Protein AF-A0AAV4A5W8-F1 (afdb_monomer_lite)

Radius of gyration: 34.16 Å; chains: 1; bounding box: 59×82×119 Å

Foldseek 3Di:
DPDPVVVVVVVVVVVVVVVCCVVPVPPPDDDDDDPPDDDPDFPEEQEALAQVSVVVQVVQVVDVVGGYHYDAQAEEPPSPCCQVPLVNLQVCAPDPQWPFDWDPADPPAQPVHVVNIDTDTWGRYRNIVVSNDNPDDADDDQVVQCVVCVVVVNPCSHSVNVLVVQQQQEQEDDPPPCPDPRHHRPHPDYDDDDDDDPVLVVVQVVQVVVVFADCDCSPPHVTHGDDDDPVVVVVVVVVVVVVVVVVVVVVVVVVVVVVVVVVVVVVVVVVVVVVVVVVVVVD

Sequence (283 aa):
MLNSSVVKLSVFAVLTALAVNLFYPNLFRREPPVAITINATYDFIVVGGGAAGSTLAARLSENQDVTVLLLEAGPSDWGNPIFEIPALSMLALDSDVDWAYTTERQEGLFKGMKDERSVWPRGKVLGGSGNINAMVAVRGNQHDYDRWAEYTGDQTWNYRHVLSYFKKMEDMRVEGIRDSAYHGKDGPLTINWINSGPLAQKLVEAGQDLGFSNKDYNGKSMEGTGKENEEKDEEEEKRKQEEEKVDERNEKEEEIEEEEKQRVQEKEEVEKEKGEQEEEEEE

Organism: NCBI:txid259542

pLDDT: mean 86.9, std 12.85, range [46.34, 98.38]

Structure (mmCIF, N/CA/C/O backbone):
data_AF-A0AAV4A5W8-F1
#
_entry.id   AF-A0AAV4A5W8-F1
#
loop_
_atom_site.group_PDB
_atom_site.id
_atom_site.type_symbol
_atom_site.label_atom_id
_atom_site.label_alt_id
_atom_site.label_comp_id
_atom_site.label_asym_id
_atom_site.label_entity_id
_atom_site.label_seq_id
_atom_site.pdbx_PDB_ins_code
_atom_site.Cartn_x
_atom_site.Cartn_y
_atom_site.Cartn_z
_atom_site.occupancy
_atom_site.B_iso_or_equiv
_atom_site.auth_seq_id
_atom_site.auth_comp_id
_atom_site.auth_asym_id
_atom_site.auth_atom_id
_atom_site.pdbx_PDB_model_num
ATOM 1 N N . MET A 1 1 ? 35.486 15.428 -2.207 1.00 48.88 1 MET A N 1
ATOM 2 C CA . MET A 1 1 ? 35.686 15.275 -0.747 1.00 48.88 1 MET A CA 1
ATOM 3 C C . MET A 1 1 ? 34.770 16.268 -0.051 1.00 48.88 1 MET A C 1
ATOM 5 O O . MET A 1 1 ? 34.932 17.459 -0.286 1.00 48.88 1 MET A O 1
ATOM 9 N N . LEU A 1 2 ? 33.767 15.815 0.711 1.00 50.50 2 LEU A N 1
ATOM 10 C CA . LEU A 1 2 ? 32.901 16.736 1.457 1.00 50.50 2 LEU A CA 1
ATOM 11 C C . LEU A 1 2 ? 33.730 17.504 2.496 1.00 50.50 2 LEU A C 1
ATOM 13 O O . LEU A 1 2 ? 34.547 16.921 3.207 1.00 50.50 2 LEU A O 1
ATOM 17 N N . ASN A 1 3 ? 33.525 18.818 2.560 1.00 71.75 3 ASN A N 1
ATOM 18 C CA . ASN A 1 3 ? 34.203 19.709 3.496 1.00 71.75 3 ASN A CA 1
ATOM 19 C C . ASN A 1 3 ? 33.932 19.250 4.946 1.00 71.75 3 ASN A C 1
ATOM 21 O O . ASN A 1 3 ? 32.779 19.046 5.326 1.00 71.75 3 ASN A O 1
ATOM 25 N N . SER A 1 4 ? 34.984 19.094 5.760 1.00 74.25 4 SER A N 1
ATOM 26 C CA . SER A 1 4 ? 34.900 18.645 7.163 1.00 74.25 4 SER A CA 1
ATOM 27 C C . SER A 1 4 ? 33.902 19.466 7.990 1.00 74.25 4 SER A C 1
ATOM 29 O O . SER A 1 4 ? 33.230 18.928 8.870 1.00 74.25 4 SER A O 1
ATOM 31 N N . SER A 1 5 ? 33.749 20.752 7.670 1.00 70.69 5 SER A N 1
ATOM 32 C CA . SER A 1 5 ? 32.779 21.638 8.318 1.00 70.69 5 SER A CA 1
ATOM 33 C C . SER A 1 5 ? 31.332 21.286 7.970 1.00 70.69 5 SER A C 1
ATOM 35 O O . SER A 1 5 ? 30.471 21.357 8.841 1.00 70.69 5 SER A O 1
ATOM 37 N N . VAL A 1 6 ? 31.067 20.844 6.736 1.00 73.19 6 VAL A N 1
ATOM 38 C CA . VAL A 1 6 ? 29.732 20.402 6.298 1.00 73.19 6 VAL A CA 1
ATOM 39 C C . VAL A 1 6 ? 29.360 19.102 7.006 1.00 73.19 6 VAL A C 1
ATOM 41 O O . VAL A 1 6 ? 28.276 19.009 7.566 1.00 73.19 6 VAL A O 1
ATOM 44 N N . VAL A 1 7 ? 30.291 18.147 7.097 1.00 75.31 7 VAL A N 1
ATOM 45 C CA . VAL A 1 7 ? 30.068 16.882 7.821 1.00 75.31 7 VAL A CA 1
ATOM 46 C C . VAL A 1 7 ? 29.771 17.132 9.304 1.00 75.31 7 VAL A C 1
ATOM 48 O O . VAL A 1 7 ? 28.824 16.568 9.843 1.00 75.31 7 VAL A O 1
ATOM 51 N N . LYS A 1 8 ? 30.530 18.015 9.967 1.00 77.75 8 LYS A N 1
ATOM 52 C CA . LYS A 1 8 ? 30.297 18.367 11.380 1.00 77.75 8 LYS A CA 1
ATOM 53 C C . LYS A 1 8 ? 28.955 19.064 11.596 1.00 77.75 8 LYS A C 1
ATOM 55 O O . LYS A 1 8 ? 28.282 18.766 12.579 1.00 77.75 8 LYS A O 1
ATOM 60 N N . LEU A 1 9 ? 28.559 19.956 10.686 1.00 79.19 9 LEU A N 1
ATOM 61 C CA . LEU A 1 9 ? 27.277 20.654 10.764 1.00 79.19 9 LEU A CA 1
ATOM 62 C C . LEU A 1 9 ? 26.102 19.687 10.559 1.00 79.19 9 LEU A C 1
ATOM 64 O O . LEU A 1 9 ? 25.134 19.746 11.312 1.00 79.19 9 LEU A O 1
ATOM 68 N N . SER A 1 10 ? 26.217 18.747 9.615 1.00 74.62 10 SER A N 1
ATOM 69 C CA . SER A 1 10 ? 25.224 17.689 9.403 1.00 74.62 10 SER A CA 1
ATOM 70 C C . SER A 1 10 ? 25.106 16.763 10.613 1.00 74.62 10 SER A C 1
ATOM 72 O O . SER A 1 10 ? 23.997 16.489 11.060 1.00 74.62 10 SER A O 1
ATOM 74 N N . VAL A 1 11 ? 26.228 16.329 11.198 1.00 83.50 11 VAL A N 1
ATOM 75 C CA . VAL A 1 11 ? 26.221 15.496 12.414 1.00 83.50 11 VAL A CA 1
ATOM 76 C C . VAL A 1 11 ? 25.596 16.250 13.589 1.00 83.50 11 VAL A C 1
ATOM 78 O O . VAL A 1 11 ? 24.757 15.693 14.289 1.00 83.50 11 VAL A O 1
ATOM 81 N N . PHE A 1 12 ? 25.941 17.524 13.788 1.00 87.06 12 PHE A N 1
ATOM 82 C CA . PHE A 1 12 ? 25.358 18.343 14.852 1.00 87.06 12 PHE A CA 1
ATOM 83 C C . PHE A 1 12 ? 23.849 18.552 14.669 1.00 87.06 12 PHE A C 1
ATOM 85 O O . PHE A 1 12 ? 23.095 18.425 15.633 1.00 87.06 12 PHE A O 1
ATOM 92 N N . ALA A 1 13 ? 23.397 18.819 13.440 1.00 80.56 13 ALA A N 1
ATOM 93 C CA . ALA A 1 13 ? 21.981 18.959 13.119 1.00 80.56 13 ALA A CA 1
ATOM 94 C C . ALA A 1 13 ? 21.207 17.655 13.365 1.00 80.56 13 ALA A C 1
ATOM 96 O O . ALA A 1 13 ? 20.144 17.692 13.978 1.00 80.56 13 ALA A O 1
ATOM 97 N N . VAL A 1 14 ? 21.763 16.502 12.973 1.00 83.19 14 VAL A N 1
ATOM 98 C CA . VAL A 1 14 ? 21.164 15.182 13.234 1.00 83.19 14 VAL A CA 1
ATOM 99 C C . VAL A 1 14 ? 21.106 14.891 14.732 1.00 83.19 14 VAL A C 1
ATOM 101 O O . VAL A 1 14 ? 20.056 14.503 15.232 1.00 83.19 14 VAL A O 1
ATOM 104 N N . LEU A 1 15 ? 22.191 15.128 15.476 1.00 86.56 15 LEU A N 1
ATOM 105 C CA . LEU A 1 15 ? 22.219 14.914 16.927 1.00 86.56 15 LEU A CA 1
ATOM 106 C C . LEU A 1 15 ? 21.259 15.850 17.666 1.00 86.56 15 LEU A C 1
ATOM 108 O O . LEU A 1 15 ? 20.624 15.435 18.630 1.00 86.56 15 LEU A O 1
ATOM 112 N N . THR A 1 16 ? 21.117 17.090 17.199 1.00 82.38 16 THR A N 1
ATOM 113 C CA . THR A 1 16 ? 20.170 18.054 17.768 1.00 82.38 16 THR A CA 1
ATOM 114 C C . THR A 1 16 ? 18.735 17.663 17.435 1.00 82.38 16 THR A C 1
ATOM 116 O O . THR A 1 16 ? 17.894 17.693 18.323 1.00 82.38 16 THR A O 1
ATOM 119 N N . ALA A 1 17 ? 18.441 17.228 16.208 1.00 74.12 17 ALA A N 1
ATOM 120 C CA . ALA A 1 17 ? 17.119 16.720 15.841 1.00 74.12 17 ALA A CA 1
ATOM 121 C C . ALA A 1 17 ? 16.751 15.464 16.648 1.00 74.12 17 ALA A C 1
ATOM 123 O O . ALA A 1 17 ? 15.637 15.371 17.156 1.00 74.12 17 ALA A O 1
ATOM 124 N N . LEU A 1 18 ? 17.702 14.542 16.840 1.00 78.62 18 LEU A N 1
ATOM 125 C CA . LEU A 1 18 ? 17.537 13.373 17.707 1.00 78.62 18 LEU A CA 1
ATOM 126 C C . LEU A 1 18 ? 17.296 13.782 19.162 1.00 78.62 18 LEU A C 1
ATOM 128 O O . LEU A 1 18 ? 16.386 13.253 19.786 1.00 78.62 18 LEU A O 1
ATOM 132 N N . ALA A 1 19 ? 18.057 14.740 19.698 1.00 82.25 19 ALA A N 1
ATOM 133 C CA . ALA A 1 19 ? 17.870 15.237 21.058 1.00 82.25 19 ALA A CA 1
ATOM 134 C C . ALA A 1 19 ? 16.521 15.954 21.227 1.00 82.25 19 ALA A C 1
ATOM 136 O O . ALA A 1 19 ? 15.821 15.715 22.203 1.00 82.25 19 ALA A O 1
ATOM 137 N N . VAL A 1 20 ? 16.110 16.791 20.273 1.00 76.75 20 VAL A N 1
ATOM 138 C CA . VAL A 1 20 ? 14.796 17.450 20.300 1.00 76.75 20 VAL A CA 1
ATOM 139 C C . VAL A 1 20 ? 13.675 16.415 20.237 1.00 76.75 20 VAL A C 1
ATOM 141 O O . VAL A 1 20 ? 12.725 16.529 20.999 1.00 76.75 20 VAL A O 1
ATOM 144 N N . ASN A 1 21 ? 13.799 15.378 19.409 1.00 71.12 21 ASN A N 1
ATOM 145 C CA . ASN A 1 21 ? 12.811 14.301 19.345 1.00 71.12 21 ASN A CA 1
ATOM 146 C C . ASN A 1 21 ? 12.787 13.468 20.645 1.00 71.12 21 ASN A C 1
ATOM 148 O O . ASN A 1 21 ? 11.724 13.173 21.178 1.00 71.12 21 ASN A O 1
ATOM 152 N N . LEU A 1 22 ? 13.956 13.174 21.226 1.00 75.62 22 LEU A N 1
ATOM 153 C CA . LEU A 1 22 ? 14.079 12.392 22.460 1.00 75.62 22 LEU A CA 1
ATOM 154 C C . LEU A 1 22 ? 13.570 13.143 23.702 1.00 75.62 22 LEU A C 1
ATOM 156 O O . LEU A 1 22 ? 12.926 12.547 24.561 1.00 75.62 22 LEU A O 1
ATOM 160 N N . PHE A 1 23 ? 13.872 14.440 23.819 1.00 77.56 23 PHE A N 1
ATOM 161 C CA . PHE A 1 23 ? 13.566 15.244 25.009 1.00 77.56 23 PHE A CA 1
ATOM 162 C C . PHE A 1 23 ? 12.287 16.080 24.875 1.00 77.56 23 PHE A C 1
ATOM 164 O O . PHE A 1 23 ? 11.708 16.470 25.888 1.00 77.56 23 PHE A O 1
ATOM 171 N N . TYR A 1 24 ? 11.828 16.345 23.650 1.00 70.50 24 TYR A N 1
ATOM 172 C CA . TYR A 1 24 ? 10.626 17.130 23.359 1.00 70.50 24 TYR A CA 1
ATOM 173 C C . TYR A 1 24 ? 9.786 16.512 22.222 1.00 70.50 24 TYR A C 1
ATOM 175 O O . TYR A 1 24 ? 9.469 17.204 21.248 1.00 70.50 24 TYR A O 1
ATOM 183 N N . PRO A 1 25 ? 9.353 15.241 22.345 1.00 60.03 25 PRO A N 1
ATOM 184 C CA . PRO A 1 25 ? 8.644 14.520 21.277 1.00 60.03 25 PRO A CA 1
ATOM 185 C C . PRO A 1 25 ? 7.350 15.217 20.815 1.00 60.03 25 PRO A C 1
ATOM 187 O O . PRO A 1 25 ? 6.918 15.063 19.676 1.00 60.03 25 PRO A O 1
ATOM 190 N N . ASN A 1 26 ? 6.764 16.057 21.676 1.00 61.56 26 ASN A N 1
ATOM 191 C CA . ASN A 1 26 ? 5.490 16.739 21.441 1.00 61.56 26 ASN A CA 1
ATOM 192 C C . ASN A 1 26 ? 5.625 18.211 21.004 1.00 61.56 26 ASN A C 1
ATOM 194 O O . ASN A 1 26 ? 4.612 18.894 20.862 1.00 61.56 26 ASN A O 1
ATOM 198 N N . LEU A 1 27 ? 6.843 18.741 20.803 1.00 63.50 27 LEU A N 1
ATOM 199 C CA . LEU A 1 27 ? 7.042 20.178 20.528 1.00 63.50 27 LEU A CA 1
ATOM 200 C C . LEU A 1 27 ? 6.429 20.629 19.191 1.00 63.50 27 LEU A C 1
ATOM 202 O O . LEU A 1 27 ? 6.034 21.784 19.055 1.00 63.50 27 LEU A O 1
ATOM 206 N N . PHE A 1 28 ? 6.314 19.712 18.226 1.00 55.94 28 PHE A N 1
ATOM 207 C CA . PHE A 1 28 ? 5.779 19.981 16.883 1.00 55.94 28 PHE A CA 1
ATOM 208 C C . PHE A 1 28 ? 4.667 19.018 16.452 1.00 55.94 28 PHE A C 1
ATOM 210 O O . PHE A 1 28 ? 4.165 19.118 15.334 1.00 55.94 28 PHE A O 1
ATOM 217 N N . ARG A 1 29 ? 4.268 18.084 17.318 1.00 55.50 29 ARG A N 1
ATOM 218 C CA . ARG A 1 29 ? 3.287 17.046 17.001 1.00 55.50 29 ARG A CA 1
ATOM 219 C C . ARG A 1 29 ? 2.245 16.962 18.099 1.00 55.50 29 ARG A C 1
ATOM 221 O O . ARG A 1 29 ? 2.535 16.523 19.205 1.00 55.50 29 ARG A O 1
ATOM 228 N N . ARG A 1 30 ? 1.020 17.377 17.778 1.00 59.00 30 ARG A N 1
ATOM 229 C CA . ARG A 1 30 ? -0.146 16.974 18.563 1.00 59.00 30 ARG A CA 1
ATOM 230 C C . ARG A 1 30 ? -0.505 15.566 18.130 1.00 59.00 30 ARG A C 1
ATOM 232 O O . ARG A 1 30 ? -0.880 15.375 16.979 1.00 59.00 30 ARG A O 1
ATOM 239 N N . GLU A 1 31 ? -0.347 14.613 19.039 1.00 63.00 31 GLU A N 1
ATOM 240 C CA . GLU A 1 31 ? -0.893 13.274 18.856 1.00 63.00 31 GLU A CA 1
ATOM 241 C C . GLU A 1 31 ? -2.394 13.395 18.550 1.00 63.00 31 GLU A C 1
ATOM 243 O O . GLU A 1 31 ? -3.092 14.157 19.237 1.00 63.00 31 GLU A O 1
ATOM 248 N N . PRO A 1 32 ? -2.897 12.737 17.492 1.00 64.62 32 PRO A N 1
ATOM 249 C CA . PRO A 1 32 ? -4.325 12.722 17.237 1.00 64.62 32 PRO A CA 1
ATOM 250 C C . PRO A 1 32 ? -5.029 12.128 18.466 1.00 64.62 32 PRO A C 1
ATOM 252 O O . PRO A 1 32 ? -4.566 11.125 19.012 1.00 64.62 32 PRO A O 1
ATOM 255 N N . PRO A 1 33 ? -6.115 12.751 18.951 1.00 62.56 33 PRO A N 1
ATOM 256 C CA . PRO A 1 33 ? -6.762 12.304 20.172 1.00 62.56 33 PRO A CA 1
ATOM 257 C C . PRO A 1 33 ? -7.317 10.893 19.970 1.00 62.56 33 PRO A C 1
ATOM 259 O O . PRO A 1 33 ? -8.269 10.692 19.218 1.00 62.56 33 PRO A O 1
ATOM 262 N N . VAL A 1 34 ? -6.739 9.913 20.664 1.00 70.00 34 VAL A N 1
ATOM 263 C CA . VAL A 1 34 ? -7.359 8.595 20.813 1.00 70.00 34 VAL A CA 1
ATOM 264 C C . VAL A 1 34 ? -8.617 8.775 21.658 1.00 70.00 34 VAL A C 1
ATOM 266 O O . VAL A 1 34 ? -8.603 9.488 22.665 1.00 70.00 34 VAL A O 1
ATOM 269 N N . ALA A 1 35 ? -9.720 8.149 21.250 1.00 68.88 35 ALA A N 1
ATOM 270 C CA . ALA A 1 35 ? -10.956 8.193 22.016 1.00 68.88 35 ALA A CA 1
ATOM 271 C C . ALA A 1 35 ? -10.737 7.548 23.397 1.00 68.88 35 ALA A C 1
ATOM 273 O O . ALA A 1 35 ? -10.697 6.330 23.533 1.00 68.88 35 ALA A O 1
ATOM 274 N N . ILE A 1 36 ? -10.596 8.378 24.432 1.00 70.31 36 ILE A N 1
ATOM 275 C CA . ILE A 1 36 ? -10.484 7.936 25.833 1.00 70.31 36 ILE A CA 1
ATOM 276 C C . ILE A 1 36 ? -11.846 7.600 26.456 1.00 70.31 36 ILE A C 1
ATOM 278 O O . ILE A 1 36 ? -11.909 6.964 27.506 1.00 70.31 36 ILE A O 1
ATOM 282 N N . THR A 1 37 ? -12.932 7.996 25.787 1.00 80.00 37 THR A N 1
ATOM 283 C CA . THR A 1 37 ? -14.310 7.657 26.142 1.00 80.00 37 THR A CA 1
ATOM 284 C C . THR A 1 37 ? -14.992 7.080 24.909 1.00 80.00 37 THR A C 1
ATOM 286 O O . THR A 1 37 ? -15.029 7.725 23.862 1.00 80.00 37 THR A O 1
ATOM 289 N N . ILE A 1 38 ? -15.523 5.867 25.037 1.00 88.62 38 ILE A N 1
ATOM 290 C CA . ILE A 1 38 ? -16.244 5.169 23.970 1.00 88.62 38 ILE A CA 1
ATOM 291 C C . ILE A 1 38 ? -17.743 5.423 24.167 1.00 88.62 38 ILE A C 1
ATOM 293 O O . ILE A 1 38 ? -18.254 5.308 25.283 1.00 88.62 38 ILE A O 1
ATOM 297 N N . ASN A 1 39 ? -18.449 5.780 23.096 1.00 88.56 39 ASN A N 1
ATOM 298 C CA . ASN A 1 39 ? -19.902 5.931 23.121 1.00 88.56 39 ASN A CA 1
ATOM 299 C C . ASN A 1 39 ? -20.581 4.558 23.220 1.00 88.56 39 ASN A C 1
ATOM 301 O O . ASN A 1 39 ? -20.032 3.544 22.798 1.00 88.56 39 ASN A O 1
ATOM 305 N N . ALA A 1 40 ? -21.814 4.515 23.728 1.00 91.44 40 ALA A N 1
ATOM 306 C CA . ALA A 1 40 ? -22.577 3.265 23.785 1.00 91.44 40 ALA A CA 1
ATOM 307 C C . ALA A 1 40 ? -22.912 2.698 22.389 1.00 91.44 40 ALA A C 1
ATOM 309 O O . ALA A 1 40 ? -23.141 1.497 22.257 1.00 91.44 40 ALA A O 1
ATOM 310 N N . THR A 1 41 ? -22.953 3.552 21.361 1.00 95.31 41 THR A N 1
ATOM 311 C CA . THR A 1 41 ? -23.328 3.203 19.984 1.00 95.31 41 THR A CA 1
ATOM 312 C C . THR A 1 41 ? -22.528 4.010 18.962 1.00 95.31 41 THR A C 1
ATOM 314 O O . THR A 1 41 ? -22.179 5.162 19.226 1.00 95.31 41 THR A O 1
ATOM 317 N N . TYR A 1 42 ? -22.304 3.407 17.792 1.00 96.88 42 TYR A N 1
ATOM 318 C CA . TYR A 1 42 ? -21.717 4.014 16.593 1.00 96.88 42 TYR A CA 1
ATOM 319 C C . TYR A 1 42 ? -22.485 3.529 15.360 1.00 96.88 42 TYR A C 1
ATOM 321 O O . TYR A 1 42 ? -23.024 2.421 15.386 1.00 96.88 42 TYR A O 1
ATOM 329 N N . ASP A 1 43 ? -22.494 4.311 14.283 1.00 97.88 43 ASP A N 1
ATOM 330 C CA . ASP A 1 43 ? -23.076 3.889 13.001 1.00 97.88 43 ASP A CA 1
ATOM 331 C C . ASP A 1 43 ? -22.233 2.786 12.353 1.00 97.88 43 ASP A C 1
ATOM 333 O O . ASP A 1 43 ? -22.766 1.817 11.811 1.00 97.88 43 ASP A O 1
ATOM 337 N N . PHE A 1 44 ? -20.905 2.900 12.466 1.00 98.19 44 PHE A N 1
ATOM 338 C CA . PHE A 1 44 ? -19.963 1.892 11.992 1.00 98.19 44 PHE A CA 1
ATOM 339 C C . PHE A 1 44 ? -18.905 1.572 13.044 1.00 98.19 44 PHE A C 1
ATOM 341 O O . PHE A 1 44 ? -18.318 2.460 13.664 1.00 98.19 44 PHE A O 1
ATOM 348 N N . ILE A 1 45 ? -18.609 0.280 13.189 1.00 97.31 45 ILE A N 1
ATOM 349 C CA . ILE A 1 45 ? -17.459 -0.212 13.947 1.00 97.31 45 ILE A CA 1
ATOM 350 C C . ILE A 1 45 ? -16.543 -0.940 12.968 1.00 97.31 45 ILE A C 1
ATOM 352 O O . ILE A 1 45 ? -16.915 -1.969 12.405 1.00 97.31 45 ILE A O 1
ATOM 356 N N . VAL A 1 46 ? -15.345 -0.401 12.762 1.00 98.12 46 VAL A N 1
ATOM 357 C CA . VAL A 1 46 ? -14.306 -1.003 11.927 1.00 98.12 46 VAL A CA 1
ATOM 358 C C . VAL A 1 46 ? -13.335 -1.743 12.839 1.00 98.12 46 VAL A C 1
ATOM 360 O O . VAL A 1 46 ? -12.735 -1.150 13.734 1.00 98.12 46 VAL A O 1
ATOM 363 N N . VAL A 1 47 ? -13.189 -3.050 12.626 1.00 97.88 47 VAL A N 1
ATOM 364 C CA . VAL A 1 47 ? -12.294 -3.904 13.416 1.00 97.88 47 VAL A CA 1
ATOM 365 C C . VAL A 1 47 ? -11.030 -4.185 12.607 1.00 97.88 47 VAL A C 1
ATOM 367 O O . VAL A 1 47 ? -11.079 -4.870 11.588 1.00 97.88 47 VAL A O 1
ATOM 370 N N . GLY A 1 48 ? -9.907 -3.650 13.077 1.00 97.75 48 GLY A N 1
ATOM 371 C CA . GLY A 1 48 ? -8.604 -3.651 12.421 1.00 97.75 48 GLY A CA 1
ATOM 372 C C . GLY A 1 48 ? -8.319 -2.324 11.715 1.00 97.75 48 GLY A C 1
ATOM 373 O O . GLY A 1 48 ? -8.856 -2.051 10.645 1.00 97.75 48 GLY A O 1
ATOM 374 N N . GLY A 1 49 ? -7.405 -1.533 12.270 1.00 96.75 49 GLY A N 1
ATOM 375 C CA . GLY A 1 49 ? -6.865 -0.287 11.719 1.00 96.75 49 GLY A CA 1
ATOM 376 C C . GLY A 1 49 ? -5.726 -0.493 10.729 1.00 96.75 49 GLY A C 1
ATOM 377 O O . GLY A 1 49 ? -4.790 0.298 10.692 1.00 96.75 49 GLY A O 1
ATOM 378 N N . GLY A 1 50 ? -5.786 -1.554 9.922 1.00 96.81 50 GLY A N 1
ATOM 379 C CA . GLY A 1 50 ? -4.847 -1.782 8.822 1.00 96.81 50 GLY A CA 1
ATOM 380 C C . GLY A 1 50 ? -5.136 -0.908 7.597 1.00 96.81 50 GLY A C 1
ATOM 381 O O . GLY A 1 50 ? -6.085 -0.133 7.593 1.00 96.81 50 GLY A O 1
ATOM 382 N N . ALA A 1 51 ? -4.376 -1.082 6.510 1.00 95.94 51 ALA A N 1
ATOM 383 C CA . ALA A 1 51 ? -4.524 -0.292 5.278 1.00 95.94 51 ALA A CA 1
ATOM 384 C C . ALA A 1 51 ? -5.985 -0.141 4.791 1.00 95.94 51 ALA A C 1
ATOM 386 O O . ALA A 1 51 ? -6.448 0.974 4.550 1.00 95.94 51 ALA A O 1
ATOM 387 N N . ALA A 1 52 ? -6.740 -1.242 4.703 1.00 97.19 52 ALA A N 1
ATOM 388 C CA . ALA A 1 52 ? -8.142 -1.202 4.280 1.00 97.19 52 ALA A CA 1
ATOM 389 C C . ALA A 1 52 ? -9.071 -0.600 5.349 1.00 97.19 52 ALA A C 1
ATOM 391 O O . ALA A 1 52 ? -9.926 0.218 5.021 1.00 97.19 52 ALA A O 1
ATOM 392 N N . GLY A 1 53 ? -8.892 -0.975 6.620 1.00 98.00 53 GLY A N 1
ATOM 393 C CA . GLY A 1 53 ? -9.739 -0.508 7.719 1.00 98.00 53 GLY A CA 1
ATOM 394 C C . GLY A 1 53 ? -9.585 0.985 7.992 1.00 98.00 53 GLY A C 1
ATOM 395 O O . GLY A 1 53 ? -10.584 1.692 8.076 1.00 98.00 53 GLY A O 1
ATOM 396 N N . SER A 1 54 ? -8.352 1.494 8.014 1.00 96.19 54 SER A N 1
ATOM 397 C CA . SER A 1 54 ? -8.073 2.929 8.136 1.00 96.19 54 SER A CA 1
ATOM 398 C C . SER A 1 54 ? -8.606 3.716 6.940 1.00 96.19 54 SER A C 1
ATOM 400 O O . SER A 1 54 ? -9.211 4.768 7.128 1.00 96.19 54 SER A O 1
ATOM 402 N N . THR A 1 55 ? -8.471 3.188 5.716 1.00 96.81 55 THR A N 1
ATOM 403 C CA . THR A 1 55 ? -9.065 3.811 4.518 1.00 96.81 55 THR A CA 1
ATOM 404 C C . THR A 1 55 ? -10.588 3.873 4.623 1.00 96.81 55 THR A C 1
ATOM 406 O O . THR A 1 55 ? -11.182 4.918 4.366 1.00 96.81 55 THR A O 1
ATOM 409 N N . LEU A 1 56 ? -11.231 2.773 5.021 1.00 97.88 56 LEU A N 1
ATOM 410 C CA . LEU A 1 56 ? -12.681 2.705 5.176 1.00 97.88 56 LEU A CA 1
ATOM 411 C C . LEU A 1 56 ? -13.173 3.662 6.267 1.00 97.88 56 LEU A C 1
ATOM 413 O O . LEU A 1 56 ? -14.096 4.433 6.019 1.00 97.88 56 LEU A O 1
ATOM 417 N N . ALA A 1 57 ? -12.538 3.648 7.442 1.00 97.12 57 ALA A N 1
ATOM 418 C CA . ALA A 1 57 ? -12.877 4.534 8.549 1.00 97.12 57 ALA A CA 1
ATOM 419 C C . ALA A 1 57 ? -12.743 6.008 8.146 1.00 97.12 57 ALA A C 1
ATOM 421 O O . ALA A 1 57 ? -13.675 6.780 8.368 1.00 97.12 57 ALA A O 1
ATOM 422 N N . ALA A 1 58 ? -11.644 6.375 7.473 1.00 95.75 58 ALA A N 1
ATOM 423 C CA . ALA A 1 58 ? -11.435 7.726 6.963 1.00 95.75 58 ALA A CA 1
ATOM 424 C C . ALA A 1 58 ? -12.557 8.147 6.002 1.00 95.75 58 ALA A C 1
ATOM 426 O O . ALA A 1 58 ? -13.167 9.193 6.210 1.00 95.75 58 ALA A O 1
ATOM 427 N N . ARG A 1 59 ? -12.896 7.314 5.006 1.00 97.19 59 ARG A N 1
ATOM 428 C CA . ARG A 1 59 ? -13.956 7.623 4.027 1.00 97.19 59 ARG A CA 1
ATOM 429 C C . ARG A 1 59 ? -15.348 7.708 4.646 1.00 97.19 59 ARG A C 1
ATOM 431 O O . ARG A 1 59 ? -16.100 8.605 4.291 1.00 97.19 59 ARG A O 1
ATOM 438 N N . LEU A 1 60 ? -15.698 6.809 5.567 1.00 97.94 60 LEU A N 1
ATOM 439 C CA . LEU A 1 60 ? -16.985 6.868 6.271 1.00 97.94 60 LEU A CA 1
ATOM 440 C C . LEU A 1 60 ? -17.102 8.151 7.105 1.00 97.94 60 LEU A C 1
ATOM 442 O O . LEU A 1 60 ? -18.153 8.786 7.101 1.00 97.94 60 LEU A O 1
ATOM 446 N N . SER A 1 61 ? -16.008 8.558 7.758 1.00 96.19 61 SER A N 1
ATOM 447 C CA . SER A 1 61 ? -15.958 9.763 8.594 1.00 96.19 61 SER A CA 1
ATOM 448 C C . SER A 1 61 ? -15.939 11.090 7.820 1.00 96.19 61 SER A C 1
ATOM 450 O O . SER A 1 61 ? -16.061 12.146 8.435 1.00 96.19 61 SER A O 1
ATOM 452 N N . GLU A 1 62 ? -15.818 11.070 6.484 1.00 96.31 62 GLU A N 1
ATOM 453 C CA . GLU A 1 62 ? -15.983 12.280 5.658 1.00 96.31 62 GLU A CA 1
ATOM 454 C C . GLU A 1 62 ? -17.408 12.852 5.779 1.00 96.31 62 GLU A C 1
ATOM 456 O O . GLU A 1 62 ? -17.609 14.056 5.606 1.00 96.31 62 GLU A O 1
ATOM 461 N N . ASN A 1 63 ? -18.395 12.009 6.108 1.00 97.50 63 ASN A N 1
ATOM 462 C CA . ASN A 1 63 ? -19.735 12.457 6.459 1.00 97.50 63 ASN A CA 1
ATOM 463 C C . ASN A 1 63 ? -19.809 12.805 7.956 1.00 97.50 63 ASN A C 1
ATOM 465 O O . ASN A 1 63 ? -19.731 11.923 8.806 1.00 97.50 63 ASN A O 1
ATOM 469 N N . GLN A 1 64 ? -20.022 14.085 8.271 1.00 95.62 64 GLN A N 1
ATOM 470 C CA . GLN A 1 64 ? -20.096 14.581 9.652 1.00 95.62 64 GLN A CA 1
ATOM 471 C C . GLN A 1 64 ? -21.307 14.051 10.437 1.00 95.62 64 GLN A C 1
ATOM 473 O O . GLN A 1 64 ? -21.296 14.103 11.665 1.00 95.62 64 GLN A O 1
ATOM 478 N N . ASP A 1 65 ? -22.319 13.519 9.747 1.00 96.88 65 AS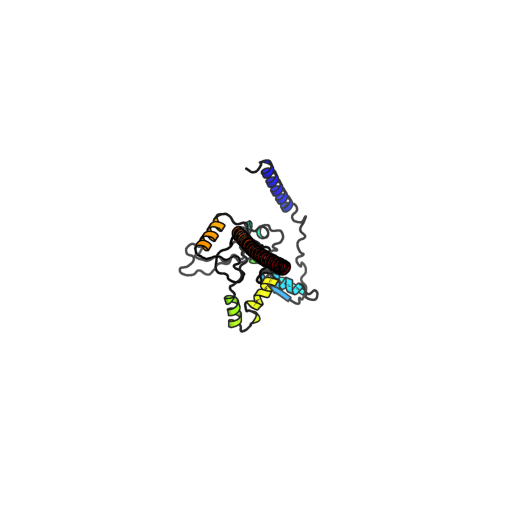P A N 1
ATOM 479 C CA . ASP A 1 65 ? -23.501 12.915 10.367 1.00 96.88 65 ASP A CA 1
ATOM 480 C C . ASP A 1 65 ? -23.277 11.447 10.778 1.00 96.88 65 ASP A C 1
ATOM 482 O O . ASP A 1 65 ? -24.170 10.830 11.355 1.00 96.88 65 ASP A O 1
ATOM 486 N N . VAL A 1 66 ? -22.108 10.869 10.469 1.00 96.88 66 VAL A N 1
ATOM 487 C CA . VAL A 1 66 ? -21.777 9.460 10.722 1.00 96.88 66 VAL A CA 1
ATOM 488 C C . VAL A 1 66 ? -20.737 9.337 11.832 1.00 96.88 66 VAL A C 1
ATOM 490 O O . VAL A 1 66 ? -19.683 9.971 11.816 1.00 96.88 66 VAL A O 1
ATOM 493 N N . THR A 1 67 ? -20.997 8.441 12.780 1.00 95.75 67 THR A N 1
ATOM 494 C CA . THR A 1 67 ? -20.077 8.086 13.862 1.00 95.75 67 THR A CA 1
ATOM 495 C C . THR A 1 67 ? -19.345 6.778 13.564 1.00 95.75 67 THR A C 1
ATOM 497 O O . THR A 1 67 ? -19.954 5.742 13.290 1.00 95.75 67 THR A O 1
ATOM 500 N N . VAL A 1 68 ? -18.012 6.808 13.646 1.00 96.06 68 VAL A N 1
ATOM 501 C CA . VAL A 1 68 ? -17.149 5.653 13.358 1.00 96.06 68 VAL A CA 1
ATOM 502 C C . VAL A 1 68 ? -16.266 5.341 14.562 1.00 96.06 68 VAL A C 1
ATOM 504 O O . VAL A 1 68 ? -15.553 6.213 15.056 1.00 96.06 68 VAL A O 1
ATOM 507 N N . LEU A 1 69 ? -16.282 4.085 15.008 1.00 95.25 69 LEU A N 1
ATOM 508 C CA . LEU A 1 69 ? -15.300 3.542 15.946 1.00 95.25 69 LEU A CA 1
ATOM 509 C C . LEU A 1 69 ? -14.315 2.656 15.185 1.00 95.25 69 LEU A C 1
ATOM 511 O O . LEU A 1 69 ? -14.716 1.649 14.605 1.00 95.25 69 LEU A O 1
ATOM 515 N N . LEU A 1 70 ? -13.029 3.002 15.218 1.00 95.19 70 LEU A N 1
ATOM 516 C CA . LEU A 1 70 ? -11.954 2.150 14.715 1.00 95.19 70 LEU A CA 1
ATOM 517 C C . LEU A 1 70 ? -11.272 1.442 15.886 1.00 95.19 70 LEU A C 1
ATOM 519 O O . LEU A 1 70 ? -10.768 2.096 16.797 1.00 95.19 70 LEU A O 1
ATOM 523 N N . LEU A 1 71 ? -11.250 0.112 15.854 1.00 95.19 71 LEU A N 1
ATOM 524 C CA . LEU A 1 71 ? -10.572 -0.718 16.845 1.00 95.19 71 LEU A CA 1
ATOM 525 C C . LEU A 1 71 ? -9.310 -1.317 16.231 1.00 95.19 71 LEU A C 1
ATOM 527 O O . LEU A 1 71 ? -9.393 -2.028 15.235 1.00 95.19 71 LEU A O 1
ATOM 531 N N . GLU A 1 72 ? -8.157 -1.072 16.842 1.00 95.56 72 GLU A N 1
ATOM 532 C CA . GLU A 1 72 ? -6.872 -1.645 16.438 1.00 95.56 72 GLU A CA 1
ATOM 533 C C . GLU A 1 72 ? -6.233 -2.369 17.627 1.00 95.56 72 GLU A C 1
ATOM 535 O O . GLU A 1 72 ? -6.326 -1.913 18.765 1.00 95.56 72 GLU A O 1
ATOM 540 N N . ALA A 1 73 ? -5.633 -3.532 17.365 1.00 96.56 73 ALA A N 1
ATOM 541 C CA . ALA A 1 73 ? -5.000 -4.352 18.395 1.00 96.56 73 ALA A CA 1
ATOM 542 C C . ALA A 1 73 ? -3.609 -3.826 18.777 1.00 96.56 73 ALA A C 1
ATOM 544 O O . ALA A 1 73 ? -3.157 -4.025 19.905 1.00 96.56 73 ALA A O 1
ATOM 545 N N . GLY A 1 74 ? -2.917 -3.211 17.819 1.00 94.38 74 GLY A N 1
ATOM 546 C CA . GLY A 1 74 ? -1.612 -2.603 18.006 1.00 94.38 74 GLY A CA 1
ATOM 547 C C . GLY A 1 74 ? -1.638 -1.177 18.554 1.00 94.38 74 GLY A C 1
ATOM 548 O O . GLY A 1 74 ? -2.699 -0.571 18.703 1.00 94.38 74 GLY A O 1
ATOM 549 N N . PRO A 1 75 ? -0.451 -0.620 18.846 1.00 92.25 75 PRO A N 1
ATOM 550 C CA . PRO A 1 75 ? -0.320 0.766 19.268 1.00 92.25 75 PRO A CA 1
ATOM 551 C C . PRO A 1 75 ? -0.562 1.737 18.102 1.00 92.25 75 PRO A C 1
ATOM 553 O O . PRO A 1 75 ? -0.663 1.344 16.938 1.00 92.25 75 PRO A O 1
ATOM 556 N N . SER A 1 76 ? -0.607 3.028 18.428 1.00 90.69 76 SER A N 1
ATOM 557 C CA . SER A 1 76 ? -0.483 4.105 17.441 1.00 90.69 76 SER A CA 1
ATOM 558 C C . SER A 1 76 ? 0.890 4.052 16.758 1.00 90.69 76 SER A C 1
ATOM 560 O O . SER A 1 76 ? 1.894 3.721 17.394 1.00 90.69 76 SER A O 1
ATOM 562 N N . ASP A 1 77 ? 0.940 4.393 15.474 1.00 90.19 77 ASP A N 1
ATOM 563 C CA . ASP A 1 77 ? 2.177 4.606 14.718 1.00 90.19 77 ASP A CA 1
ATOM 564 C C . ASP A 1 77 ? 2.792 5.995 14.958 1.00 90.19 77 ASP A C 1
ATOM 566 O O . ASP A 1 77 ? 3.957 6.243 14.642 1.00 90.19 77 ASP A O 1
ATOM 570 N N . TRP A 1 78 ? 2.024 6.904 15.555 1.00 87.12 78 TRP A N 1
ATOM 571 C CA . TRP A 1 78 ? 2.402 8.299 15.716 1.00 87.12 78 TRP A CA 1
ATOM 572 C C . TRP A 1 78 ? 3.704 8.490 16.502 1.00 87.12 78 TRP A C 1
ATOM 574 O O . TRP A 1 78 ? 3.839 8.047 17.642 1.00 87.12 78 TRP A O 1
ATOM 584 N N . GLY A 1 79 ? 4.655 9.228 15.922 1.00 83.19 79 GLY A N 1
ATOM 585 C CA . GLY A 1 79 ? 5.879 9.620 16.620 1.00 83.19 79 GLY A CA 1
ATOM 586 C C . GLY A 1 79 ? 6.936 8.524 16.713 1.00 83.19 79 GLY A C 1
ATOM 587 O O . GLY A 1 79 ? 8.001 8.778 17.276 1.00 83.19 79 GLY A O 1
ATOM 588 N N . ASN A 1 80 ? 6.686 7.334 16.163 1.00 87.62 80 ASN A N 1
ATOM 589 C CA . ASN A 1 80 ? 7.658 6.252 16.162 1.00 87.62 80 ASN A CA 1
ATOM 590 C C . ASN A 1 80 ? 8.511 6.288 14.874 1.00 87.62 80 ASN A C 1
ATOM 592 O O . ASN A 1 80 ? 7.989 6.058 13.780 1.00 87.62 80 ASN A O 1
ATOM 596 N N . PRO A 1 81 ? 9.840 6.500 14.976 1.00 89.19 81 PRO A N 1
ATOM 597 C CA . PRO A 1 81 ? 10.723 6.583 13.812 1.00 89.19 81 PRO A CA 1
ATOM 598 C C . PRO A 1 81 ? 10.730 5.340 12.914 1.00 89.19 81 PRO A C 1
ATOM 600 O O . PRO A 1 81 ? 11.070 5.462 11.739 1.00 89.19 81 PRO A O 1
ATOM 603 N N . ILE A 1 82 ? 10.367 4.162 13.437 1.00 91.19 82 ILE A N 1
ATOM 604 C CA . ILE A 1 82 ? 10.321 2.911 12.662 1.00 91.19 82 ILE A CA 1
ATOM 605 C C . ILE A 1 82 ? 9.311 3.008 11.508 1.00 91.19 82 ILE A C 1
ATOM 607 O O . ILE A 1 82 ? 9.570 2.462 10.439 1.00 91.19 82 ILE A O 1
ATOM 611 N N . PHE A 1 83 ? 8.203 3.732 11.699 1.00 91.44 83 PHE A N 1
ATOM 612 C CA . PHE A 1 83 ? 7.149 3.881 10.686 1.00 91.44 83 PHE A CA 1
ATOM 613 C C . PHE A 1 83 ? 7.349 5.101 9.783 1.00 91.44 83 PHE A C 1
ATOM 615 O O . PHE A 1 83 ? 6.818 5.159 8.680 1.00 91.44 83 PHE A O 1
ATOM 622 N N . GLU A 1 84 ? 8.132 6.080 10.233 1.00 89.38 84 GLU A N 1
ATOM 623 C CA . GLU A 1 84 ? 8.319 7.348 9.520 1.00 89.38 84 GLU A CA 1
ATOM 624 C C . GLU A 1 84 ? 9.568 7.377 8.645 1.00 89.38 84 GLU A C 1
ATOM 626 O O . GLU A 1 84 ? 9.649 8.159 7.699 1.00 89.38 84 GLU A O 1
ATOM 631 N N . ILE A 1 85 ? 10.565 6.554 8.975 1.00 90.56 85 ILE A N 1
ATOM 632 C CA . ILE A 1 85 ? 11.827 6.485 8.247 1.00 90.56 85 ILE A CA 1
ATOM 633 C C . ILE A 1 85 ? 11.836 5.183 7.437 1.00 90.56 85 ILE A C 1
ATOM 635 O O . ILE A 1 85 ? 12.091 4.123 8.008 1.00 90.56 85 ILE A O 1
ATOM 639 N N . PRO A 1 86 ? 11.660 5.243 6.101 1.00 88.25 86 PRO A N 1
ATOM 640 C CA . PRO A 1 86 ? 11.656 4.083 5.203 1.00 88.25 86 PRO A CA 1
ATOM 641 C C . PRO A 1 86 ? 12.757 3.045 5.466 1.00 88.25 86 PRO A C 1
ATOM 643 O O . PRO A 1 86 ? 12.509 1.838 5.471 1.00 88.25 86 PRO A O 1
ATOM 646 N N . ALA A 1 87 ? 13.981 3.513 5.731 1.00 87.19 87 ALA A N 1
ATOM 647 C CA . ALA A 1 87 ? 15.149 2.664 5.963 1.00 87.19 87 ALA A CA 1
ATOM 648 C C . ALA A 1 87 ? 15.091 1.852 7.273 1.00 87.19 87 ALA A C 1
ATOM 650 O O . ALA A 1 87 ? 15.864 0.909 7.431 1.00 87.19 87 ALA A O 1
ATOM 651 N N . LEU A 1 88 ? 14.205 2.211 8.208 1.00 89.88 88 LEU A N 1
ATOM 652 C CA . LEU A 1 88 ? 14.024 1.524 9.489 1.00 89.88 88 LEU A CA 1
ATOM 653 C C . LEU A 1 88 ? 12.892 0.489 9.467 1.00 89.88 88 LEU A C 1
ATOM 655 O O . LEU A 1 88 ? 12.768 -0.258 10.433 1.00 89.88 88 LEU A O 1
ATOM 659 N N . SER A 1 89 ? 12.115 0.394 8.382 1.00 87.62 89 SER A N 1
ATOM 660 C CA . SER A 1 89 ? 10.963 -0.521 8.251 1.00 87.62 89 SER A CA 1
ATOM 661 C C . SER A 1 89 ? 11.280 -1.974 8.632 1.00 87.62 89 SER A C 1
ATOM 663 O O . SER A 1 89 ? 10.490 -2.632 9.303 1.00 87.62 89 SER A O 1
ATOM 665 N N . MET A 1 90 ? 12.477 -2.461 8.291 1.00 88.00 90 MET A N 1
ATOM 666 C CA . MET A 1 90 ? 12.927 -3.822 8.616 1.00 88.00 90 MET A CA 1
ATOM 667 C C . MET A 1 90 ? 13.054 -4.092 10.123 1.00 88.00 90 MET A C 1
ATOM 669 O O . MET A 1 90 ? 12.996 -5.250 10.527 1.00 88.00 90 MET A O 1
ATOM 673 N N . LEU A 1 91 ? 13.208 -3.056 10.957 1.00 93.12 91 LEU A N 1
ATOM 674 C CA . LEU A 1 91 ? 13.246 -3.193 12.419 1.00 93.12 91 LEU A CA 1
ATOM 675 C C . LEU A 1 91 ? 11.876 -3.537 13.016 1.00 93.12 91 LEU A C 1
ATOM 677 O O . LEU A 1 91 ? 11.810 -3.935 14.175 1.00 93.12 91 LEU A O 1
ATOM 681 N N . ALA A 1 92 ? 10.792 -3.375 12.251 1.00 93.00 92 ALA A N 1
ATOM 682 C CA . ALA A 1 92 ? 9.457 -3.738 12.702 1.00 93.00 92 ALA A CA 1
ATOM 683 C C . ALA A 1 92 ? 9.217 -5.256 12.689 1.00 93.00 92 ALA A C 1
ATOM 685 O O . ALA A 1 92 ? 8.345 -5.733 13.413 1.00 93.00 92 ALA A O 1
ATOM 686 N N . LEU A 1 93 ? 9.962 -6.014 11.882 1.00 92.62 93 LEU A N 1
ATOM 687 C CA . LEU A 1 93 ? 9.781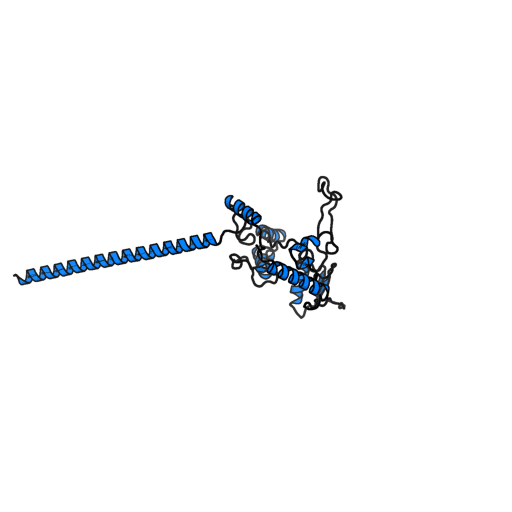 -7.460 11.745 1.00 92.62 93 LEU A CA 1
ATOM 688 C C . LEU A 1 93 ? 10.220 -8.184 13.025 1.00 92.62 93 LEU A C 1
ATOM 690 O O . LEU A 1 93 ? 11.264 -7.853 13.582 1.00 92.62 93 LEU A O 1
ATOM 694 N N . ASP A 1 94 ? 9.438 -9.176 13.468 1.00 91.88 94 ASP A N 1
ATOM 695 C CA . ASP A 1 94 ? 9.687 -9.937 14.711 1.00 91.88 94 ASP A CA 1
ATOM 696 C C . ASP A 1 94 ? 9.770 -9.054 15.981 1.00 91.88 94 ASP A C 1
ATOM 698 O O . ASP A 1 94 ? 10.420 -9.396 16.968 1.00 91.88 94 ASP A O 1
ATOM 702 N N . SER A 1 95 ? 9.116 -7.887 15.956 1.00 93.69 95 SER A N 1
ATOM 703 C CA . SER A 1 95 ? 9.033 -6.946 17.080 1.00 93.69 95 SER A CA 1
ATOM 704 C C . SER A 1 95 ? 7.625 -6.906 17.689 1.00 93.69 95 SER A C 1
ATOM 706 O O . SER A 1 95 ? 6.698 -7.549 17.200 1.00 93.69 95 SER A O 1
ATOM 708 N N . ASP A 1 96 ? 7.419 -6.084 18.723 1.00 93.56 96 ASP A N 1
ATOM 709 C CA . ASP A 1 96 ? 6.112 -5.934 19.382 1.00 93.56 96 ASP A CA 1
ATOM 710 C C . ASP A 1 96 ? 4.999 -5.395 18.466 1.00 93.56 96 ASP A C 1
ATOM 712 O O . ASP A 1 96 ? 3.818 -5.533 18.798 1.00 93.56 96 ASP A O 1
ATOM 716 N N . VAL A 1 97 ? 5.355 -4.801 17.323 1.00 95.19 97 VAL A N 1
ATOM 717 C CA . VAL A 1 97 ? 4.419 -4.267 16.316 1.00 95.19 97 VAL A CA 1
ATOM 718 C C . VAL A 1 97 ? 4.226 -5.209 15.125 1.00 95.19 97 VAL A C 1
ATOM 720 O O . VAL A 1 97 ? 3.539 -4.868 14.163 1.00 95.19 97 VAL A O 1
ATOM 723 N N . ASP A 1 98 ? 4.788 -6.413 15.202 1.00 97.12 98 ASP A N 1
ATOM 724 C CA . ASP A 1 98 ? 4.518 -7.536 14.313 1.00 97.12 98 ASP A CA 1
ATOM 725 C C . ASP A 1 98 ? 3.683 -8.579 15.072 1.00 97.12 98 ASP A C 1
ATOM 727 O O . ASP A 1 98 ? 3.866 -8.834 16.265 1.00 97.12 98 ASP A O 1
ATOM 731 N N . TRP A 1 99 ? 2.718 -9.187 14.392 1.00 97.44 99 TRP A N 1
ATOM 732 C CA . TRP A 1 99 ? 2.062 -10.392 14.890 1.00 97.44 99 TRP A CA 1
ATOM 733 C C . TRP A 1 99 ? 3.004 -11.598 14.886 1.00 97.44 99 TRP A C 1
ATOM 735 O O . TRP A 1 99 ? 2.746 -12.552 15.618 1.00 97.44 99 TRP A O 1
ATOM 745 N N . ALA A 1 100 ? 4.056 -11.558 14.060 1.00 95.38 100 ALA A N 1
ATOM 746 C CA . ALA A 1 100 ? 5.093 -12.577 13.944 1.00 95.38 100 ALA A CA 1
ATOM 747 C C . ALA A 1 100 ? 4.507 -13.987 13.748 1.00 95.38 100 ALA A C 1
ATOM 749 O O . ALA A 1 100 ? 4.944 -14.969 14.353 1.00 95.38 100 ALA A O 1
ATOM 750 N N . TYR A 1 101 ? 3.471 -14.095 12.906 1.00 96.75 101 TYR A N 1
ATOM 751 C CA . TYR A 1 101 ? 2.857 -15.386 12.627 1.00 96.75 101 TYR A CA 1
ATOM 752 C C . TYR A 1 101 ? 3.871 -16.335 11.992 1.00 96.75 101 TYR A C 1
ATOM 754 O O . TYR A 1 101 ? 4.761 -15.935 11.241 1.00 96.75 101 TYR A O 1
ATOM 762 N N . THR A 1 102 ? 3.693 -17.623 12.255 1.00 96.38 102 THR A N 1
ATOM 763 C CA . THR A 1 102 ? 4.429 -18.682 11.571 1.00 96.38 102 THR A CA 1
ATOM 764 C C . THR A 1 102 ? 3.451 -19.679 10.988 1.00 96.38 102 THR A C 1
ATOM 766 O O . THR A 1 102 ? 2.361 -19.896 11.522 1.00 96.38 102 THR A O 1
ATOM 769 N N . THR A 1 103 ? 3.821 -20.278 9.863 1.00 96.31 103 THR A N 1
ATOM 770 C CA . THR A 1 103 ? 3.016 -21.348 9.276 1.00 96.31 103 THR A CA 1
ATOM 771 C C . THR A 1 103 ? 3.069 -22.600 10.143 1.00 96.31 103 THR A C 1
ATOM 773 O O . THR A 1 103 ? 3.998 -22.796 10.932 1.00 96.31 103 THR A O 1
ATOM 776 N N . GLU A 1 104 ? 2.124 -23.516 9.925 1.00 96.50 104 GLU A N 1
ATOM 777 C CA . GLU A 1 104 ? 2.350 -24.910 10.297 1.00 96.50 104 GLU A CA 1
ATOM 778 C C . GLU A 1 104 ? 3.587 -25.477 9.592 1.00 96.50 104 GLU A C 1
ATOM 780 O O . GLU A 1 104 ? 3.991 -25.002 8.524 1.00 96.50 104 GLU A O 1
ATOM 785 N N . ARG A 1 105 ? 4.213 -26.482 10.213 1.00 97.00 105 ARG A N 1
ATOM 786 C CA . ARG A 1 105 ? 5.334 -27.193 9.592 1.00 97.00 105 ARG A CA 1
ATOM 787 C C . ARG A 1 105 ? 4.823 -27.916 8.348 1.00 97.00 105 ARG A C 1
ATOM 789 O O . ARG A 1 105 ? 3.837 -28.645 8.421 1.00 97.00 105 ARG A O 1
ATOM 796 N N . GLN A 1 106 ? 5.524 -27.753 7.232 1.00 95.19 106 GLN A N 1
ATOM 797 C CA . GLN A 1 106 ? 5.177 -28.388 5.962 1.00 95.19 106 GLN A CA 1
ATOM 798 C C . GLN A 1 106 ? 6.287 -29.347 5.538 1.00 95.19 106 GLN A C 1
ATOM 800 O O . GLN A 1 106 ? 7.467 -28.993 5.525 1.00 95.19 106 GLN A O 1
ATOM 805 N N . GLU A 1 107 ? 5.915 -30.585 5.214 1.00 96.00 107 GLU A N 1
ATOM 806 C CA . GLU A 1 107 ? 6.877 -31.604 4.805 1.00 96.00 107 GLU A CA 1
ATOM 807 C C . GLU A 1 107 ? 7.635 -31.164 3.542 1.00 96.00 107 GLU A C 1
ATOM 809 O O . GLU A 1 107 ? 7.049 -30.674 2.582 1.00 96.00 107 GLU A O 1
ATOM 814 N N . GLY A 1 108 ? 8.963 -31.306 3.561 1.00 95.19 108 GLY A N 1
ATOM 815 C CA . GLY A 1 108 ? 9.836 -30.937 2.441 1.00 95.19 108 GLY A CA 1
ATOM 816 C C . GLY A 1 108 ? 10.109 -29.437 2.267 1.00 95.19 108 GLY A C 1
ATOM 817 O O . GLY A 1 108 ? 10.976 -29.087 1.470 1.00 95.19 108 GLY A O 1
ATOM 818 N N . LEU A 1 109 ? 9.449 -28.554 3.022 1.00 96.38 109 LEU A N 1
ATOM 819 C CA . LEU A 1 109 ? 9.595 -27.101 2.892 1.00 96.38 109 LEU A CA 1
ATOM 820 C C . LEU A 1 109 ? 10.357 -26.486 4.073 1.00 96.38 109 LEU A C 1
ATOM 822 O O . LEU A 1 109 ? 10.517 -27.100 5.124 1.00 96.38 109 LEU A O 1
ATOM 826 N N . PHE A 1 110 ? 10.876 -25.271 3.864 1.00 96.19 110 PHE A N 1
ATOM 827 C CA . PHE A 1 110 ? 11.491 -24.416 4.892 1.00 96.19 110 PHE A CA 1
ATOM 828 C C . PHE A 1 110 ? 12.588 -25.079 5.746 1.00 96.19 110 PHE A C 1
ATOM 830 O O . PHE A 1 110 ? 12.827 -24.664 6.873 1.00 96.19 110 PHE A O 1
ATOM 837 N N . LYS A 1 111 ? 13.312 -26.069 5.205 1.00 95.44 111 LYS A N 1
ATOM 838 C CA . LYS A 1 111 ? 14.350 -26.833 5.929 1.00 95.44 111 LYS A CA 1
ATOM 839 C C . LYS A 1 111 ? 15.500 -25.994 6.497 1.00 95.44 111 LYS A C 1
ATOM 841 O O . LYS A 1 111 ? 16.167 -26.438 7.422 1.00 95.44 111 LYS A O 1
ATOM 846 N N . GLY A 1 112 ? 15.730 -24.802 5.945 1.00 94.88 112 GLY A N 1
ATOM 847 C CA . GLY A 1 112 ? 16.712 -23.835 6.448 1.00 94.88 112 GLY A CA 1
ATOM 848 C C . GLY A 1 112 ? 16.153 -22.814 7.445 1.00 94.88 112 GLY A C 1
ATOM 849 O O . GLY A 1 112 ? 16.901 -21.955 7.899 1.00 94.88 112 GLY A O 1
ATOM 850 N N . MET A 1 113 ? 14.859 -22.871 7.764 1.00 95.38 113 MET A N 1
ATOM 851 C CA . MET A 1 113 ? 14.194 -21.936 8.672 1.00 95.38 113 MET A CA 1
ATOM 852 C C . MET A 1 113 ? 14.075 -22.529 10.077 1.00 95.38 113 MET A C 1
ATOM 854 O O . MET A 1 113 ? 14.057 -23.750 10.257 1.00 95.38 113 MET A O 1
ATOM 858 N N . LYS A 1 114 ? 13.942 -21.656 11.082 1.00 93.19 114 LYS A N 1
ATOM 859 C CA . LYS A 1 114 ? 13.674 -22.062 12.466 1.00 93.19 114 LYS A CA 1
ATOM 860 C C . LYS A 1 114 ? 12.408 -22.926 12.521 1.00 93.19 114 LYS A C 1
ATOM 862 O O . LYS A 1 114 ? 11.394 -22.588 11.914 1.00 93.19 114 LYS A O 1
ATOM 867 N N . ASP A 1 115 ? 12.505 -24.060 13.212 1.00 94.44 115 ASP A N 1
ATOM 868 C CA . ASP A 1 115 ? 11.431 -25.050 13.374 1.00 94.44 115 ASP A CA 1
ATOM 869 C C . ASP A 1 115 ? 10.825 -25.583 12.056 1.00 94.44 115 ASP A C 1
ATOM 871 O O . ASP A 1 115 ? 9.731 -26.149 12.057 1.00 94.44 115 ASP A O 1
ATOM 875 N N . GLU A 1 116 ? 11.541 -25.437 10.932 1.00 96.75 116 GLU A N 1
ATOM 876 C CA . GLU A 1 116 ? 11.068 -25.763 9.579 1.00 96.75 116 GLU A CA 1
ATOM 877 C C . GLU A 1 116 ? 9.744 -25.059 9.207 1.00 96.75 116 GLU A C 1
ATOM 879 O O . GLU A 1 116 ? 8.862 -25.645 8.569 1.00 96.75 116 GLU A O 1
ATOM 884 N N . ARG A 1 117 ? 9.583 -23.798 9.633 1.00 96.31 117 ARG A N 1
ATOM 885 C CA . ARG A 1 117 ? 8.371 -22.988 9.418 1.00 96.31 117 ARG A CA 1
ATOM 886 C C . ARG A 1 117 ? 8.679 -21.682 8.692 1.00 96.31 117 ARG A C 1
ATOM 888 O O . ARG A 1 117 ? 9.750 -21.098 8.847 1.00 96.31 117 ARG A O 1
ATOM 895 N N . SER A 1 118 ? 7.723 -21.214 7.894 1.00 95.81 118 SER A N 1
ATOM 896 C CA . SER A 1 118 ? 7.808 -19.910 7.236 1.00 95.81 118 SER A CA 1
ATOM 897 C C . SER A 1 118 ? 7.338 -18.808 8.181 1.00 95.81 118 SER A C 1
ATOM 899 O O . SER A 1 118 ? 6.338 -18.980 8.880 1.00 95.81 118 SER A O 1
ATOM 901 N N . VAL A 1 119 ? 8.044 -17.677 8.182 1.00 94.88 119 VAL A N 1
ATOM 902 C CA . VAL A 1 119 ? 7.677 -16.471 8.938 1.00 94.88 119 VAL A CA 1
ATOM 903 C C . VAL A 1 119 ? 6.738 -15.599 8.108 1.00 94.88 119 VAL A C 1
ATOM 905 O O . VAL A 1 119 ? 6.989 -15.352 6.929 1.00 94.88 119 VAL A O 1
ATOM 908 N N . TRP A 1 120 ? 5.629 -15.174 8.705 1.00 95.69 120 TRP A N 1
ATOM 909 C CA . TRP A 1 120 ? 4.550 -14.424 8.063 1.00 95.69 120 TRP A CA 1
ATOM 910 C C . TRP A 1 120 ? 4.321 -13.112 8.825 1.00 95.69 120 TRP A C 1
ATOM 912 O O . TRP A 1 120 ? 3.361 -13.005 9.595 1.00 95.69 120 TRP A O 1
ATOM 922 N N . PRO A 1 121 ? 5.189 -12.105 8.620 1.00 95.69 121 PRO A N 1
ATOM 923 C CA . PRO A 1 121 ? 5.052 -10.825 9.298 1.00 95.69 121 PRO A CA 1
ATOM 924 C C . PRO A 1 121 ? 3.730 -10.156 8.911 1.00 95.69 121 PRO A C 1
ATOM 926 O O . PRO A 1 121 ? 3.358 -10.113 7.729 1.00 95.69 121 PRO A O 1
ATOM 929 N N . ARG A 1 122 ? 3.005 -9.648 9.910 1.00 97.44 122 ARG A N 1
ATOM 930 C CA . ARG A 1 122 ? 1.743 -8.905 9.776 1.00 97.44 122 ARG A CA 1
ATOM 931 C C . ARG A 1 122 ? 1.752 -7.767 10.788 1.00 97.44 122 ARG A C 1
ATOM 933 O O . ARG A 1 122 ? 1.866 -8.008 11.981 1.00 97.44 122 ARG A O 1
ATOM 940 N N . GLY A 1 123 ? 1.567 -6.534 10.323 1.00 96.94 123 GLY A N 1
ATOM 941 C CA . GLY A 1 123 ? 1.592 -5.369 11.209 1.00 96.94 123 GLY A CA 1
ATOM 942 C C . GLY A 1 123 ? 0.475 -5.415 12.253 1.00 96.94 123 GLY A C 1
ATOM 943 O O . GLY A 1 123 ? -0.697 -5.551 11.898 1.00 96.94 123 GLY A O 1
ATOM 944 N N . LYS A 1 124 ? 0.866 -5.283 13.519 1.00 97.44 124 LYS A N 1
ATOM 945 C CA . LYS A 1 124 ? 0.032 -5.097 14.708 1.00 97.44 124 LYS A CA 1
ATOM 946 C C . LYS A 1 124 ? 0.287 -3.685 15.237 1.00 97.44 124 LYS A C 1
ATOM 948 O O . LYS A 1 124 ? 0.981 -3.497 16.232 1.00 97.44 124 LYS A O 1
ATOM 953 N N . VAL A 1 125 ? -0.219 -2.701 14.506 1.00 95.88 125 VAL A N 1
ATOM 954 C CA . VAL A 1 125 ? -0.068 -1.253 14.724 1.00 95.88 125 VAL A CA 1
ATOM 955 C C . VAL A 1 125 ? -1.153 -0.552 13.905 1.00 95.88 125 VAL A C 1
ATOM 957 O O . VAL A 1 125 ? -1.612 -1.118 12.911 1.00 95.88 125 VAL A O 1
ATOM 960 N N . LEU A 1 126 ? -1.562 0.665 14.264 1.00 94.81 126 LEU A N 1
ATOM 961 C CA . LEU A 1 126 ? -2.363 1.504 13.366 1.00 94.81 126 LEU A CA 1
ATOM 962 C C . LEU A 1 126 ? -1.639 1.663 12.013 1.00 94.81 126 LEU A C 1
ATOM 964 O O . LEU A 1 126 ? -0.420 1.774 11.971 1.00 94.81 126 LEU A O 1
ATOM 968 N N . GLY A 1 127 ? -2.369 1.550 10.901 1.00 94.00 127 GLY A N 1
ATOM 969 C CA . GLY A 1 127 ? -1.833 1.363 9.540 1.00 94.00 127 GLY A CA 1
ATOM 970 C C . GLY A 1 127 ? -1.586 -0.111 9.161 1.00 94.00 127 GLY A C 1
ATOM 971 O O . GLY A 1 127 ? -1.603 -0.488 7.982 1.00 94.00 127 GLY A O 1
ATOM 972 N N . GLY A 1 128 ? -1.449 -0.990 10.155 1.00 96.38 128 GLY A N 1
ATOM 973 C CA . GLY A 1 128 ? -1.274 -2.434 10.016 1.00 96.38 128 GLY A CA 1
ATOM 974 C C . GLY A 1 128 ? -0.044 -2.794 9.192 1.00 96.38 128 GLY A C 1
ATOM 975 O O . GLY A 1 128 ? 1.016 -2.186 9.310 1.00 96.38 128 GLY A O 1
ATOM 976 N N . SER A 1 129 ? -0.185 -3.777 8.299 1.00 96.50 129 SER A N 1
ATOM 977 C CA . SER A 1 129 ? 0.919 -4.179 7.410 1.00 96.50 129 SER A CA 1
ATOM 978 C C . SER A 1 129 ? 1.355 -3.075 6.437 1.00 96.50 129 SER A C 1
ATOM 980 O O . SER A 1 129 ? 2.432 -3.182 5.866 1.00 96.50 129 SER A O 1
ATOM 982 N N . GLY A 1 130 ? 0.554 -2.016 6.263 1.00 93.62 130 GLY A N 1
ATOM 983 C CA . GLY A 1 130 ? 0.953 -0.828 5.508 1.00 93.62 130 GLY A CA 1
ATOM 984 C C . GLY A 1 130 ? 2.168 -0.120 6.113 1.00 93.62 130 GLY A C 1
ATOM 985 O O . GLY A 1 130 ? 3.011 0.361 5.368 1.00 93.62 130 GLY A O 1
ATOM 986 N N . ASN A 1 131 ? 2.297 -0.148 7.443 1.00 93.00 131 ASN A N 1
ATOM 987 C CA . ASN A 1 131 ? 3.371 0.524 8.178 1.00 93.00 131 ASN A CA 1
ATOM 988 C C . ASN A 1 131 ? 4.636 -0.327 8.361 1.00 93.00 131 ASN 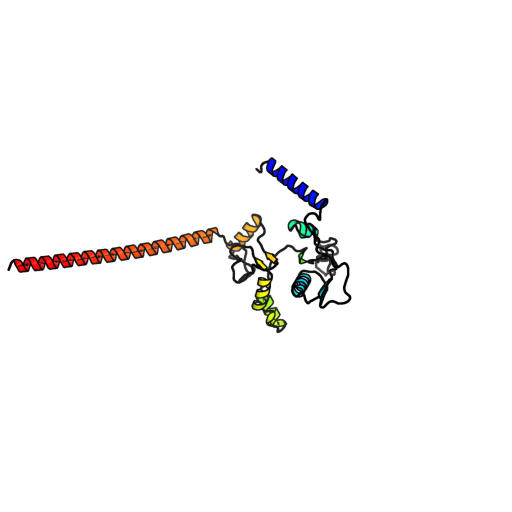A C 1
ATOM 990 O O . ASN A 1 131 ? 5.651 0.184 8.820 1.00 93.00 131 ASN A O 1
ATOM 994 N N . ILE A 1 132 ? 4.601 -1.612 7.993 1.00 93.94 132 ILE A N 1
ATOM 995 C CA . ILE A 1 132 ? 5.755 -2.523 8.115 1.00 93.94 132 ILE A CA 1
ATOM 996 C C . ILE A 1 132 ? 6.160 -3.159 6.775 1.00 93.94 132 ILE A C 1
ATOM 998 O O . ILE A 1 132 ? 6.854 -4.175 6.745 1.00 93.94 132 ILE A O 1
ATOM 1002 N N . ASN A 1 133 ? 5.674 -2.618 5.655 1.00 93.56 133 ASN A N 1
ATOM 1003 C CA . ASN A 1 133 ? 5.979 -3.126 4.318 1.00 93.56 133 ASN A CA 1
ATOM 1004 C C . ASN A 1 133 ? 7.255 -2.489 3.729 1.00 93.56 133 ASN A C 1
ATOM 1006 O O . ASN A 1 133 ? 7.895 -1.634 4.331 1.00 93.56 133 ASN A O 1
ATOM 1010 N N . ALA A 1 134 ? 7.605 -2.904 2.509 1.00 91.44 134 ALA A N 1
ATOM 1011 C CA . ALA A 1 134 ? 8.747 -2.381 1.757 1.00 91.44 134 ALA A CA 1
ATOM 1012 C C . ALA A 1 134 ? 8.404 -1.178 0.848 1.00 91.44 134 ALA A C 1
ATOM 1014 O O . ALA A 1 134 ? 9.189 -0.833 -0.030 1.00 91.44 134 ALA A O 1
ATOM 1015 N N . MET A 1 135 ? 7.225 -0.568 1.021 1.00 92.75 135 MET A N 1
ATOM 1016 C CA . MET A 1 135 ? 6.726 0.612 0.289 1.00 92.75 135 MET A CA 1
ATOM 1017 C C . MET A 1 135 ? 6.657 0.463 -1.239 1.00 92.75 135 MET A C 1
ATOM 1019 O O . MET A 1 135 ? 6.590 1.453 -1.965 1.00 92.75 135 MET A O 1
ATOM 1023 N N . VAL A 1 136 ? 6.654 -0.767 -1.754 1.00 92.75 136 VAL A N 1
ATOM 1024 C CA . VAL A 1 136 ? 6.550 -1.002 -3.196 1.00 92.75 136 VAL A CA 1
ATOM 1025 C C . VAL A 1 136 ? 5.111 -0.747 -3.644 1.00 92.75 136 VAL A C 1
ATOM 1027 O O . VAL A 1 136 ? 4.188 -1.449 -3.230 1.00 92.75 136 VAL A O 1
ATOM 1030 N N . ALA A 1 137 ? 4.919 0.255 -4.500 1.00 93.94 137 ALA A N 1
ATOM 1031 C CA . ALA A 1 137 ? 3.615 0.613 -5.039 1.00 93.94 137 ALA A CA 1
ATOM 1032 C C . ALA A 1 137 ? 3.374 -0.078 -6.388 1.00 93.94 137 ALA A C 1
ATOM 1034 O O . ALA A 1 137 ? 3.647 0.489 -7.442 1.00 93.94 137 ALA A O 1
ATOM 1035 N N . VAL A 1 138 ? 2.862 -1.310 -6.355 1.00 94.31 138 VAL A N 1
ATOM 1036 C CA . VAL A 1 138 ? 2.559 -2.115 -7.553 1.00 94.31 138 VAL A CA 1
ATOM 1037 C C . VAL A 1 138 ? 1.083 -2.494 -7.557 1.00 94.31 138 VAL A C 1
ATOM 1039 O O . VAL A 1 138 ? 0.545 -2.927 -6.537 1.00 94.31 138 VAL A O 1
ATOM 1042 N N . ARG A 1 139 ? 0.425 -2.331 -8.703 1.00 94.69 139 ARG A N 1
ATOM 1043 C CA . ARG A 1 139 ? -0.954 -2.774 -8.945 1.00 94.69 139 ARG A CA 1
ATOM 1044 C C . ARG A 1 139 ? -0.966 -4.211 -9.467 1.00 94.69 139 ARG A C 1
ATOM 1046 O O . ARG A 1 139 ? 0.039 -4.699 -9.968 1.00 94.69 139 ARG A O 1
ATOM 1053 N N . GLY A 1 140 ? -2.106 -4.890 -9.363 1.00 94.25 140 GLY A N 1
ATOM 1054 C CA . GLY A 1 140 ? -2.309 -6.158 -10.068 1.00 94.25 140 GLY A CA 1
ATOM 1055 C C . GLY A 1 140 ? -2.386 -5.957 -11.583 1.00 94.25 140 GLY A C 1
ATOM 1056 O O . GLY A 1 140 ? -2.581 -4.834 -12.062 1.00 94.25 140 GLY A O 1
ATOM 1057 N N . ASN A 1 141 ? -2.287 -7.048 -12.340 1.00 95.19 141 ASN A N 1
ATOM 1058 C CA . ASN A 1 141 ? -2.507 -6.995 -13.780 1.00 95.19 141 ASN A CA 1
ATOM 1059 C C . ASN A 1 141 ? -3.991 -6.724 -14.058 1.00 95.19 141 ASN A C 1
ATOM 1061 O O . ASN A 1 141 ? -4.856 -7.181 -13.311 1.00 95.19 141 ASN A O 1
ATOM 1065 N N . GLN A 1 142 ? -4.312 -6.036 -15.157 1.00 95.62 142 GLN A N 1
ATOM 1066 C CA . GLN A 1 142 ? -5.700 -5.862 -15.597 1.00 95.62 142 GLN A CA 1
ATOM 1067 C C . GLN A 1 142 ? -6.473 -7.195 -15.607 1.00 95.62 142 GLN A C 1
ATOM 1069 O O . GLN A 1 142 ? -7.605 -7.259 -15.122 1.00 95.62 142 GLN A O 1
ATOM 1074 N N . HIS A 1 143 ? -5.834 -8.267 -16.081 1.00 96.12 143 HIS A N 1
ATOM 1075 C CA . HIS A 1 143 ? -6.421 -9.600 -16.118 1.00 96.12 143 HIS A CA 1
ATOM 1076 C C . HIS A 1 143 ? -6.838 -10.103 -14.725 1.00 96.12 143 HIS A C 1
ATOM 1078 O O . HIS A 1 143 ? -7.806 -10.855 -14.618 1.00 96.12 143 HIS A O 1
ATOM 1084 N N . ASP A 1 144 ? -6.140 -9.729 -13.651 1.00 97.06 144 ASP A N 1
ATOM 1085 C CA . ASP A 1 144 ? -6.478 -10.185 -12.298 1.00 97.06 144 ASP A CA 1
ATOM 1086 C C . ASP A 1 144 ? -7.845 -9.640 -11.864 1.00 97.06 144 ASP A C 1
ATOM 1088 O O . ASP A 1 144 ? -8.686 -10.389 -11.367 1.00 97.06 144 ASP A O 1
ATOM 1092 N N . TYR A 1 145 ? -8.098 -8.358 -12.132 1.00 98.00 145 TYR A N 1
ATOM 1093 C CA . TYR A 1 145 ? -9.349 -7.679 -11.787 1.00 98.00 145 TYR A CA 1
ATOM 1094 C C . TYR A 1 145 ? -10.505 -8.075 -12.708 1.00 98.00 145 TYR A C 1
ATOM 1096 O O . TYR A 1 145 ? -11.616 -8.330 -12.245 1.00 98.00 145 TYR A O 1
ATOM 1104 N N . ASP A 1 146 ? -10.251 -8.211 -14.011 1.00 98.25 146 ASP A N 1
ATOM 1105 C CA . ASP A 1 146 ? -11.269 -8.697 -14.951 1.00 98.25 146 ASP A CA 1
ATOM 1106 C C . ASP A 1 146 ? -11.711 -10.127 -14.582 1.00 98.25 146 ASP A C 1
ATOM 1108 O O . ASP A 1 146 ? -12.901 -10.445 -14.605 1.00 98.25 146 ASP A O 1
ATOM 1112 N N . ARG A 1 147 ? -10.774 -10.959 -14.108 1.00 98.31 147 ARG A N 1
ATOM 1113 C CA . ARG A 1 147 ? -11.075 -12.294 -13.580 1.00 98.31 147 ARG A CA 1
ATOM 1114 C C . ARG A 1 147 ? -11.842 -12.247 -12.253 1.00 98.31 147 ARG A C 1
ATOM 1116 O O . ARG A 1 147 ? -12.683 -13.109 -12.011 1.00 98.31 147 ARG A O 1
ATOM 1123 N N . TRP A 1 148 ? -11.597 -11.261 -11.386 1.00 98.12 148 TRP A N 1
ATOM 1124 C CA . TRP A 1 148 ? -12.426 -11.064 -10.188 1.00 98.12 148 TRP A CA 1
ATOM 1125 C C . TRP A 1 148 ? -13.875 -10.758 -10.553 1.00 98.12 148 TRP A C 1
ATOM 1127 O O . TRP A 1 148 ? -14.781 -11.358 -9.974 1.00 98.12 148 TRP A O 1
ATOM 1137 N N . ALA A 1 149 ? -14.101 -9.876 -11.526 1.00 98.38 149 ALA A N 1
ATOM 1138 C CA . ALA A 1 149 ? -15.445 -9.580 -12.013 1.00 98.38 149 ALA A CA 1
ATOM 1139 C C . ALA A 1 149 ? -16.139 -10.814 -12.603 1.00 98.38 149 ALA A C 1
ATOM 1141 O O . ALA A 1 149 ? -17.325 -11.029 -12.359 1.00 98.38 149 ALA A O 1
ATOM 1142 N N . GLU A 1 150 ? -15.404 -11.652 -13.335 1.00 98.25 150 GLU A N 1
ATOM 1143 C CA . GLU A 1 150 ? -15.922 -12.921 -13.848 1.00 98.25 150 GLU A CA 1
ATOM 1144 C C . GLU A 1 150 ? -16.315 -13.880 -12.713 1.00 98.25 150 GLU A C 1
ATOM 1146 O O . GLU A 1 150 ? -17.448 -14.357 -12.678 1.00 98.25 150 GLU A O 1
ATOM 1151 N N . TYR A 1 151 ? -15.420 -14.127 -11.750 1.00 98.12 151 TYR A N 1
ATOM 1152 C CA . TYR A 1 151 ? -15.678 -15.081 -10.666 1.00 98.12 151 TYR A CA 1
ATOM 1153 C C . TYR A 1 151 ? -16.771 -14.636 -9.698 1.00 98.12 151 TYR A C 1
ATOM 1155 O O . TYR A 1 151 ? -17.484 -15.475 -9.148 1.00 98.12 151 TYR A O 1
ATOM 1163 N N . THR A 1 152 ? -16.892 -13.332 -9.462 1.00 98.00 152 THR A N 1
ATOM 1164 C CA . THR A 1 152 ? -17.912 -12.776 -8.564 1.00 98.00 152 THR A CA 1
ATOM 1165 C C . THR A 1 152 ? -19.238 -12.504 -9.272 1.00 98.00 152 THR A C 1
ATOM 1167 O O . THR A 1 152 ? -20.262 -12.371 -8.606 1.00 98.00 152 THR A O 1
ATOM 1170 N N . GLY A 1 153 ? -19.236 -12.418 -10.607 1.00 98.25 153 GLY A N 1
ATOM 1171 C CA . GLY A 1 153 ? -20.372 -11.942 -11.396 1.00 98.25 153 GLY A CA 1
ATOM 1172 C C . GLY A 1 153 ? -20.620 -10.431 -11.274 1.00 98.25 153 GLY A C 1
ATOM 1173 O O . GLY A 1 153 ? -21.627 -9.941 -11.786 1.00 98.25 153 GLY A O 1
ATOM 1174 N N . ASP A 1 154 ? -19.727 -9.687 -10.616 1.00 98.12 154 ASP A N 1
ATOM 1175 C CA . ASP A 1 154 ? -19.863 -8.256 -10.355 1.00 98.12 154 ASP A CA 1
ATOM 1176 C C . ASP A 1 154 ? -18.867 -7.448 -11.196 1.00 98.12 154 ASP A C 1
ATOM 1178 O O . ASP A 1 154 ? -17.664 -7.391 -10.938 1.00 98.12 154 ASP A O 1
ATOM 1182 N N . GLN A 1 155 ? -19.396 -6.766 -12.211 1.00 97.69 155 GLN A N 1
ATOM 1183 C CA . GLN A 1 155 ? -18.604 -5.965 -13.143 1.00 97.69 155 GLN A CA 1
ATOM 1184 C C . GLN A 1 155 ? -17.939 -4.744 -12.495 1.00 97.69 155 GLN A C 1
ATOM 1186 O O . GLN A 1 155 ? -17.027 -4.174 -13.095 1.00 97.69 155 GLN A O 1
ATOM 1191 N N . THR A 1 156 ? -18.336 -4.349 -11.281 1.00 97.62 156 THR A N 1
ATOM 1192 C CA . THR A 1 156 ? -17.674 -3.257 -10.552 1.00 97.62 156 THR A CA 1
ATOM 1193 C C . THR A 1 156 ? -16.259 -3.623 -10.089 1.00 97.62 156 THR A C 1
ATOM 1195 O O . THR A 1 156 ? -15.476 -2.727 -9.777 1.00 97.62 156 THR A O 1
ATOM 1198 N N . TRP A 1 157 ? -15.890 -4.909 -10.132 1.00 98.12 157 TRP A N 1
ATOM 1199 C CA . TRP A 1 157 ? -14.535 -5.388 -9.839 1.00 98.12 157 TRP A CA 1
ATOM 1200 C C . TRP A 1 157 ? -13.602 -5.461 -11.048 1.00 98.12 157 TRP A C 1
ATOM 1202 O O . TRP A 1 157 ? -12.425 -5.763 -10.869 1.00 98.12 157 TRP A O 1
ATOM 1212 N N . ASN A 1 158 ? -14.082 -5.171 -12.262 1.00 98.12 158 ASN A N 1
ATOM 1213 C CA . ASN A 1 158 ? -13.228 -5.211 -13.450 1.00 98.12 158 ASN A CA 1
ATOM 1214 C C . ASN A 1 158 ? -12.190 -4.078 -13.433 1.00 98.12 158 ASN A C 1
ATOM 1216 O O . ASN A 1 158 ? -12.354 -3.071 -12.730 1.00 98.12 158 ASN A O 1
ATOM 1220 N N . TYR A 1 159 ? -11.123 -4.214 -14.226 1.00 97.56 159 TYR A N 1
ATOM 1221 C CA . TYR A 1 159 ? -9.983 -3.296 -14.169 1.00 97.56 159 TYR A CA 1
ATOM 1222 C C . TYR A 1 159 ? -10.384 -1.842 -14.408 1.00 97.56 159 TYR A C 1
ATOM 1224 O O . TYR A 1 159 ? -9.933 -0.938 -13.705 1.00 97.56 159 TYR A O 1
ATOM 1232 N N . ARG A 1 160 ? -11.287 -1.608 -15.364 1.00 96.38 160 ARG A N 1
ATOM 1233 C CA . ARG A 1 160 ? -11.775 -0.265 -15.687 1.00 96.38 160 ARG A CA 1
ATOM 1234 C C . ARG A 1 160 ? -12.403 0.422 -14.470 1.00 96.38 160 ARG A C 1
ATOM 1236 O O . ARG A 1 160 ? -12.172 1.617 -14.278 1.00 96.38 160 ARG A O 1
ATOM 1243 N N . HIS A 1 161 ? -13.192 -0.294 -13.669 1.00 97.62 161 HIS A N 1
ATOM 1244 C CA . HIS A 1 161 ? -13.812 0.274 -12.472 1.00 97.62 161 HIS A CA 1
ATOM 1245 C C . HIS A 1 161 ? -12.788 0.486 -11.358 1.00 97.62 161 HIS A C 1
ATOM 1247 O O . HIS A 1 161 ? -12.691 1.599 -10.833 1.00 97.62 161 HIS A O 1
ATOM 1253 N N . VAL A 1 162 ? -11.972 -0.519 -11.032 1.00 97.50 162 VAL A N 1
ATOM 1254 C CA . VAL A 1 162 ? -10.991 -0.388 -9.938 1.00 97.50 162 VAL A CA 1
ATOM 1255 C C . VAL A 1 162 ? -9.897 0.639 -10.244 1.00 97.50 162 VAL A C 1
ATOM 1257 O O . VAL A 1 162 ? -9.447 1.329 -9.330 1.00 97.50 162 VAL A O 1
ATOM 1260 N N . LEU A 1 163 ? -9.532 0.841 -11.517 1.00 97.75 163 LEU A N 1
ATOM 1261 C CA . LEU A 1 163 ? -8.570 1.867 -11.932 1.00 97.75 163 LEU A CA 1
ATOM 1262 C C . LEU A 1 163 ? -9.012 3.268 -11.495 1.00 97.75 163 LEU A C 1
ATOM 1264 O O . LEU A 1 163 ? -8.183 4.069 -11.070 1.00 97.75 163 LEU A O 1
ATOM 1268 N N . SER A 1 164 ? -10.315 3.563 -11.528 1.00 97.31 164 SER A N 1
ATOM 1269 C CA . SER A 1 164 ? -10.828 4.850 -11.043 1.00 97.31 164 SER A CA 1
ATOM 1270 C C . SER A 1 164 ? -10.568 5.056 -9.543 1.00 97.31 164 SER A C 1
ATOM 1272 O O . SER A 1 164 ? -10.236 6.165 -9.123 1.00 97.31 164 SER A O 1
ATOM 1274 N N . TYR A 1 165 ? -10.625 3.986 -8.744 1.00 97.31 165 TYR A N 1
ATOM 1275 C CA . TYR A 1 165 ? -10.313 4.020 -7.316 1.00 97.31 165 TYR A CA 1
ATOM 1276 C C . TYR A 1 165 ? -8.809 4.064 -7.046 1.00 97.31 165 TYR A C 1
ATOM 1278 O O . TYR A 1 165 ? -8.394 4.798 -6.150 1.00 97.31 165 TYR A O 1
ATOM 1286 N N . PHE A 1 166 ? -7.984 3.374 -7.843 1.00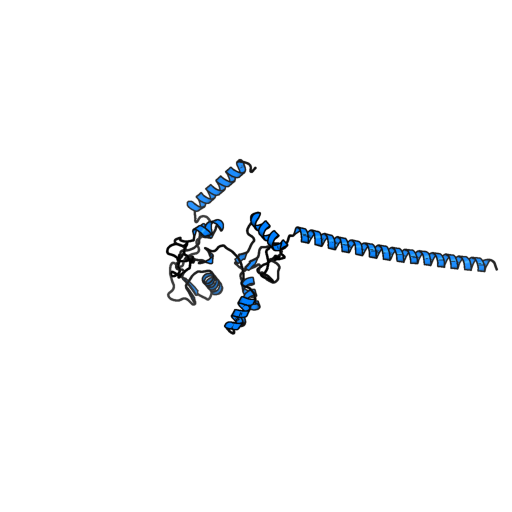 97.44 166 PHE A N 1
ATOM 1287 C CA . PHE A 1 166 ? -6.527 3.530 -7.765 1.00 97.44 166 PHE A CA 1
ATOM 1288 C C . PHE A 1 166 ? -6.114 4.977 -8.023 1.00 97.44 166 PHE A C 1
ATOM 1290 O O . PHE A 1 166 ? -5.381 5.551 -7.222 1.00 97.44 166 PHE A O 1
ATOM 1297 N N . LYS A 1 167 ? -6.675 5.609 -9.059 1.00 97.75 167 LYS A N 1
ATOM 1298 C CA . LYS A 1 167 ? -6.444 7.030 -9.347 1.00 97.75 167 LYS A CA 1
ATOM 1299 C C . LYS A 1 167 ? -6.978 7.947 -8.243 1.00 97.75 167 LYS A C 1
ATOM 1301 O O . LYS A 1 167 ? -6.344 8.939 -7.922 1.00 97.75 167 LYS A O 1
ATOM 1306 N N . LYS A 1 168 ? -8.119 7.627 -7.623 1.00 97.12 168 LYS A N 1
ATOM 1307 C CA . LYS A 1 168 ? -8.656 8.408 -6.491 1.00 97.12 168 LYS A CA 1
ATOM 1308 C C . LYS A 1 168 ? -7.773 8.323 -5.237 1.00 97.12 168 LYS A C 1
ATOM 1310 O O . LYS A 1 168 ? -7.771 9.242 -4.420 1.00 97.12 168 LYS A O 1
ATOM 1315 N N . MET A 1 169 ? -7.086 7.201 -5.041 1.00 96.56 169 MET A N 1
ATOM 1316 C CA . MET A 1 169 ? -6.196 6.976 -3.901 1.00 96.56 169 MET A CA 1
ATOM 1317 C C . MET A 1 169 ? -4.828 7.643 -4.089 1.00 96.56 169 MET A C 1
ATOM 1319 O O . MET A 1 169 ? -4.219 8.075 -3.115 1.00 96.56 169 MET A O 1
ATOM 1323 N N . GLU A 1 170 ? -4.352 7.712 -5.324 1.00 97.19 170 GLU A N 1
ATOM 1324 C CA . GLU A 1 170 ? -2.979 8.060 -5.665 1.00 97.19 170 GLU A CA 1
ATOM 1325 C C . GLU A 1 170 ? -2.727 9.564 -5.820 1.00 97.19 170 GLU A C 1
ATOM 1327 O O . GLU A 1 170 ? -3.517 10.311 -6.402 1.00 97.19 170 GLU A O 1
ATOM 1332 N N . ASP A 1 171 ? -1.548 9.967 -5.364 1.00 97.81 171 ASP A N 1
ATOM 1333 C CA . ASP A 1 171 ? -0.884 11.218 -5.692 1.00 97.81 171 ASP A CA 1
ATOM 1334 C C . ASP A 1 171 ? 0.493 10.921 -6.319 1.00 97.81 171 ASP A C 1
ATOM 1336 O O . ASP A 1 171 ? 1.510 10.782 -5.635 1.00 97.81 171 ASP A O 1
ATOM 1340 N N . MET A 1 172 ? 0.512 10.747 -7.644 1.00 97.38 172 MET A N 1
ATOM 1341 C CA . MET A 1 172 ? 1.704 10.388 -8.410 1.00 97.38 172 MET A CA 1
ATOM 1342 C C . MET A 1 172 ? 2.602 11.606 -8.650 1.00 97.38 172 MET A C 1
ATOM 1344 O O . MET A 1 172 ? 2.218 12.580 -9.307 1.00 97.38 172 MET A O 1
ATOM 1348 N N . ARG A 1 173 ? 3.843 11.522 -8.161 1.00 95.25 173 ARG A N 1
ATOM 1349 C CA . ARG A 1 173 ? 4.844 12.599 -8.249 1.00 95.25 173 ARG A CA 1
ATOM 1350 C C . ARG A 1 173 ? 5.916 12.374 -9.309 1.00 95.25 173 ARG A C 1
ATOM 1352 O O . ARG A 1 173 ? 6.708 13.276 -9.555 1.00 95.25 173 ARG A O 1
ATOM 1359 N N . VAL A 1 174 ? 5.930 11.211 -9.953 1.00 92.00 174 VAL A N 1
ATOM 1360 C CA . VAL A 1 174 ? 6.936 10.863 -10.958 1.00 92.00 174 VAL A CA 1
ATOM 1361 C C . VAL A 1 174 ? 6.695 11.592 -12.283 1.00 92.00 174 VAL A C 1
ATOM 1363 O O . VAL A 1 174 ? 5.687 11.374 -12.954 1.00 92.00 174 VAL A O 1
ATOM 1366 N N . GLU A 1 175 ? 7.653 12.414 -12.702 1.00 89.50 175 GLU A N 1
ATOM 1367 C CA . GLU A 1 175 ? 7.651 13.062 -14.019 1.00 89.50 175 GLU A CA 1
ATOM 1368 C C . GLU A 1 175 ? 7.694 12.039 -15.170 1.00 89.50 175 GLU A C 1
ATOM 1370 O O . GLU A 1 175 ? 8.218 10.933 -15.027 1.00 89.50 175 GLU A O 1
ATOM 1375 N N . GLY A 1 176 ? 7.068 12.382 -16.299 1.00 88.25 176 GLY A N 1
ATOM 1376 C CA . GLY A 1 176 ? 6.928 11.509 -17.471 1.00 88.25 176 GLY A CA 1
ATOM 1377 C C . GLY A 1 176 ? 5.777 10.497 -17.396 1.00 88.25 176 GLY A C 1
ATOM 1378 O O . GLY A 1 176 ? 5.208 10.161 -18.431 1.00 88.25 176 GLY A O 1
ATOM 1379 N N . ILE A 1 177 ? 5.370 10.055 -16.197 1.00 91.88 177 ILE A N 1
ATOM 1380 C CA . ILE A 1 177 ? 4.238 9.113 -16.033 1.00 91.88 177 ILE A CA 1
ATOM 1381 C C . ILE A 1 177 ? 3.052 9.725 -15.285 1.00 91.88 177 ILE A C 1
ATOM 1383 O O . ILE A 1 177 ? 1.919 9.315 -15.511 1.00 91.88 177 ILE A O 1
ATOM 1387 N N . ARG A 1 178 ? 3.267 10.739 -14.432 1.00 92.50 178 ARG A N 1
ATOM 1388 C CA . ARG A 1 178 ? 2.199 11.346 -13.614 1.00 92.50 178 ARG A CA 1
ATOM 1389 C C . ARG A 1 178 ? 1.005 11.849 -14.419 1.00 92.50 178 ARG A C 1
ATOM 1391 O O . ARG A 1 178 ? -0.109 11.833 -13.908 1.00 92.50 178 ARG A O 1
ATOM 1398 N N . ASP A 1 179 ? 1.223 12.314 -15.648 1.00 92.69 179 ASP A N 1
ATOM 1399 C CA . ASP A 1 179 ? 0.180 12.851 -16.527 1.00 92.69 179 ASP A CA 1
ATOM 1400 C C . ASP A 1 179 ? -0.490 11.778 -17.402 1.00 92.69 179 ASP A C 1
ATOM 1402 O O . ASP A 1 179 ? -1.380 12.095 -18.191 1.00 92.69 179 ASP A O 1
ATOM 1406 N N . SER A 1 180 ? -0.103 10.507 -17.252 1.00 94.00 180 SER A N 1
ATOM 1407 C CA . SER A 1 180 ? -0.689 9.408 -18.012 1.00 94.00 180 SER A CA 1
ATOM 1408 C C . SER A 1 180 ? -2.153 9.160 -17.628 1.00 94.00 180 SER A C 1
ATOM 1410 O O . SER A 1 180 ? -2.635 9.517 -16.549 1.00 94.00 180 SER A O 1
ATOM 1412 N N . ALA A 1 181 ? -2.880 8.464 -18.505 1.00 95.19 181 ALA A N 1
ATOM 1413 C CA . ALA A 1 181 ? -4.266 8.076 -18.251 1.00 95.19 181 ALA A CA 1
ATOM 1414 C C . ALA A 1 181 ? -4.434 7.147 -17.027 1.00 95.19 181 ALA A C 1
ATOM 1416 O O . ALA A 1 181 ? -5.557 7.002 -16.527 1.00 95.19 181 ALA A O 1
ATOM 1417 N N . TYR A 1 182 ? -3.345 6.548 -16.535 1.00 96.25 182 TYR A N 1
ATOM 1418 C CA . TYR A 1 182 ? -3.345 5.523 -15.494 1.00 96.25 182 TYR A CA 1
ATOM 1419 C C . TYR A 1 182 ? -3.141 6.075 -14.079 1.00 96.25 182 TYR A C 1
ATOM 1421 O O . TYR A 1 182 ? -3.379 5.332 -13.125 1.00 96.25 182 TYR A O 1
ATOM 1429 N N . HIS A 1 183 ? -2.769 7.350 -13.912 1.00 97.38 183 HIS A N 1
ATOM 1430 C CA . HIS A 1 183 ? -2.409 7.897 -12.599 1.00 97.38 183 HIS A CA 1
ATOM 1431 C C . HIS A 1 183 ? -3.332 8.999 -12.076 1.00 97.38 183 HIS A C 1
ATOM 1433 O O . HIS A 1 183 ? -3.965 9.738 -12.835 1.00 97.38 183 HIS A O 1
ATOM 1439 N N . GLY A 1 184 ? -3.437 9.063 -10.747 1.00 97.44 184 GLY A N 1
ATOM 1440 C CA . GLY A 1 184 ? -4.029 10.169 -9.991 1.00 97.44 184 GLY A CA 1
ATOM 1441 C C . GLY A 1 184 ? -2.968 11.108 -9.416 1.00 97.44 184 GLY A C 1
ATOM 1442 O O . GLY A 1 184 ? -1.804 10.733 -9.307 1.00 97.44 184 GLY A O 1
ATOM 1443 N N . LYS A 1 185 ? -3.353 12.341 -9.067 1.00 96.69 185 LYS A N 1
ATOM 1444 C CA . LYS A 1 185 ? -2.432 13.387 -8.560 1.00 96.69 185 LYS A CA 1
ATOM 1445 C C . LYS A 1 185 ? -2.938 14.111 -7.309 1.00 96.69 185 LYS A C 1
ATOM 1447 O O . LYS A 1 185 ? -2.271 15.005 -6.806 1.00 96.69 185 LYS A O 1
ATOM 1452 N N . ASP A 1 186 ? -4.128 13.747 -6.846 1.00 96.06 186 ASP A N 1
ATOM 1453 C CA . ASP A 1 186 ? -4.865 14.487 -5.815 1.00 96.06 186 ASP A CA 1
ATOM 1454 C C . ASP A 1 186 ? -5.291 13.575 -4.654 1.00 96.06 186 ASP A C 1
ATOM 1456 O O . ASP A 1 186 ? -6.016 13.991 -3.749 1.00 96.06 186 ASP A O 1
ATOM 1460 N N . GLY A 1 187 ? -4.886 12.303 -4.697 1.00 97.12 187 GLY A N 1
ATOM 1461 C CA . GLY A 1 187 ? -5.188 11.324 -3.669 1.00 97.12 187 GLY A CA 1
ATOM 1462 C C . GLY A 1 187 ? -4.328 11.485 -2.410 1.00 97.12 187 GLY A C 1
ATOM 1463 O O . GLY A 1 187 ? -3.330 12.201 -2.399 1.00 97.12 187 GLY A O 1
ATOM 1464 N N . PRO A 1 188 ? -4.698 10.810 -1.313 1.00 95.88 188 PRO A N 1
ATOM 1465 C CA . PRO A 1 188 ? -3.954 10.890 -0.057 1.00 95.88 188 PRO A CA 1
ATOM 1466 C C . PRO A 1 188 ? -2.632 10.105 -0.056 1.00 95.88 188 PRO A C 1
ATOM 1468 O O . PRO A 1 188 ? -1.817 10.315 0.840 1.00 95.88 188 PRO A O 1
ATOM 1471 N N . LEU A 1 189 ? -2.419 9.175 -0.996 1.00 95.94 189 LEU A N 1
ATOM 1472 C CA . LEU A 1 189 ? -1.234 8.319 -1.022 1.00 95.94 189 LEU A CA 1
ATOM 1473 C C . LEU A 1 189 ? -0.208 8.838 -2.033 1.00 95.94 189 LEU A C 1
ATOM 1475 O O . LEU A 1 189 ? -0.320 8.568 -3.230 1.00 95.94 189 LEU A O 1
ATOM 1479 N N . THR A 1 190 ? 0.811 9.543 -1.547 1.00 96.62 190 THR A N 1
ATOM 1480 C CA . THR A 1 190 ? 1.919 10.017 -2.383 1.00 96.62 190 THR A CA 1
ATOM 1481 C C . THR A 1 190 ? 2.786 8.853 -2.860 1.00 96.62 190 THR A C 1
ATOM 1483 O O . THR A 1 190 ? 3.281 8.064 -2.056 1.00 96.62 190 THR A O 1
ATOM 1486 N N . ILE A 1 191 ? 3.021 8.782 -4.170 1.00 95.62 191 ILE A N 1
ATOM 1487 C CA . ILE A 1 191 ? 3.900 7.795 -4.804 1.00 95.62 191 ILE A CA 1
ATOM 1488 C C . ILE A 1 191 ? 5.014 8.531 -5.543 1.00 95.62 191 ILE A C 1
ATOM 1490 O O . ILE A 1 191 ? 4.763 9.462 -6.311 1.00 95.62 191 ILE A O 1
ATOM 1494 N N . ASN A 1 192 ? 6.259 8.120 -5.299 1.00 92.50 192 ASN A N 1
ATOM 1495 C CA . ASN A 1 192 ? 7.435 8.730 -5.905 1.00 92.50 192 ASN A CA 1
ATOM 1496 C C . ASN A 1 192 ? 8.566 7.712 -6.106 1.00 92.50 192 ASN A C 1
ATOM 1498 O O . ASN A 1 192 ? 8.560 6.633 -5.512 1.00 92.50 192 ASN A O 1
ATOM 1502 N N . TRP A 1 193 ? 9.558 8.078 -6.916 1.00 85.81 193 TRP A N 1
ATOM 1503 C CA . TRP A 1 193 ? 10.779 7.299 -7.058 1.00 85.81 193 TRP A CA 1
ATOM 1504 C C . TRP A 1 193 ? 11.611 7.309 -5.781 1.00 85.81 193 TRP A C 1
ATOM 1506 O O . TRP A 1 193 ? 11.770 8.331 -5.111 1.00 85.81 193 TRP A O 1
ATOM 1516 N N . ILE A 1 194 ? 12.222 6.161 -5.506 1.00 81.88 194 ILE A N 1
ATOM 1517 C CA . ILE A 1 194 ? 13.349 6.067 -4.586 1.00 81.88 194 ILE A CA 1
ATOM 1518 C C . ILE A 1 194 ? 14.641 6.389 -5.339 1.00 81.88 194 ILE A C 1
ATOM 1520 O O . ILE A 1 194 ? 14.782 6.070 -6.520 1.00 81.88 194 ILE A O 1
ATOM 1524 N N . ASN A 1 195 ? 15.614 6.988 -4.655 1.00 79.00 195 ASN A N 1
ATOM 1525 C CA . ASN A 1 195 ? 16.945 7.147 -5.228 1.00 79.00 195 ASN A CA 1
ATOM 1526 C C . ASN A 1 195 ? 17.644 5.778 -5.262 1.00 79.00 195 ASN A C 1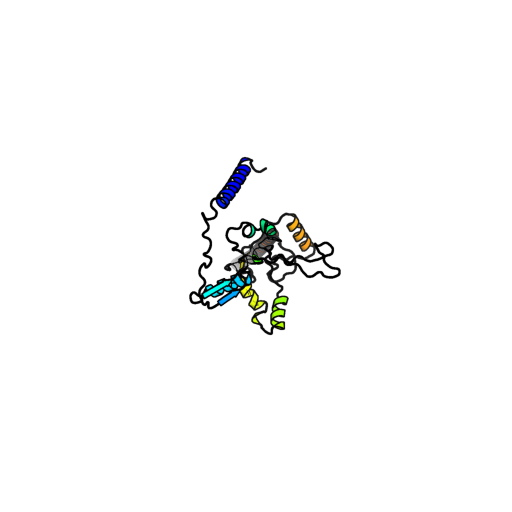
ATOM 1528 O O . ASN A 1 195 ? 18.019 5.237 -4.220 1.00 79.00 195 ASN A O 1
ATOM 1532 N N . SER A 1 196 ? 17.771 5.199 -6.454 1.00 79.88 196 SER A N 1
ATOM 1533 C CA . SER A 1 196 ? 18.372 3.883 -6.664 1.00 79.88 196 SER A CA 1
ATOM 1534 C C . SER A 1 196 ? 19.863 3.987 -6.991 1.00 79.88 196 SER A C 1
ATOM 1536 O O . SER A 1 196 ? 20.273 4.838 -7.777 1.00 79.88 196 SER A O 1
ATOM 1538 N N . GLY A 1 197 ? 20.676 3.079 -6.445 1.00 84.31 197 GLY A N 1
ATOM 1539 C CA . GLY A 1 197 ? 22.110 3.026 -6.742 1.00 84.31 197 GLY A CA 1
ATOM 1540 C C . GLY A 1 197 ? 22.443 2.516 -8.159 1.00 84.31 197 GLY A C 1
ATOM 1541 O O . GLY A 1 197 ? 21.581 1.947 -8.831 1.00 84.31 197 GLY A O 1
ATOM 1542 N N . PRO A 1 198 ? 23.714 2.623 -8.595 1.00 89.75 198 PRO A N 1
ATOM 1543 C CA . PRO A 1 198 ? 24.135 2.289 -9.964 1.00 89.75 198 PRO A CA 1
ATOM 1544 C C . PRO A 1 198 ? 23.854 0.842 -10.393 1.00 89.75 198 PRO A C 1
ATOM 1546 O O . PRO A 1 198 ? 23.602 0.578 -11.563 1.00 89.75 198 PRO A O 1
ATOM 1549 N N . LEU A 1 199 ? 23.869 -0.110 -9.452 1.00 91.44 199 LEU A N 1
ATOM 1550 C CA . LEU A 1 199 ? 23.563 -1.511 -9.754 1.00 91.44 199 LEU A CA 1
ATOM 1551 C C . LEU A 1 199 ? 22.124 -1.686 -10.257 1.00 91.44 199 LEU A C 1
ATOM 1553 O O . LEU A 1 199 ? 21.898 -2.449 -11.189 1.00 91.44 199 LEU A O 1
ATOM 1557 N N . ALA A 1 200 ? 21.164 -0.968 -9.667 1.00 88.56 200 ALA A N 1
ATOM 1558 C CA . ALA A 1 200 ? 19.771 -1.037 -10.097 1.00 88.56 200 ALA A CA 1
ATOM 1559 C C . ALA A 1 200 ? 19.617 -0.527 -11.536 1.00 88.56 200 ALA A C 1
ATOM 1561 O O . ALA A 1 200 ? 18.939 -1.161 -12.335 1.00 88.56 200 ALA A O 1
ATOM 1562 N N . GLN A 1 201 ? 20.323 0.551 -11.890 1.00 87.44 201 GLN A N 1
ATOM 1563 C CA . GLN A 1 201 ? 20.342 1.077 -13.257 1.00 87.44 201 GLN A CA 1
ATOM 1564 C C . GLN A 1 201 ? 20.919 0.055 -14.243 1.00 87.44 201 GLN A C 1
ATOM 1566 O O . GLN A 1 201 ? 20.315 -0.199 -15.277 1.00 87.44 201 GLN A O 1
ATOM 1571 N N . LYS A 1 202 ? 22.021 -0.624 -13.894 1.00 91.75 202 LYS A N 1
ATOM 1572 C CA . LYS A 1 202 ? 22.585 -1.688 -14.744 1.00 91.75 202 LYS A CA 1
ATOM 1573 C C . LYS A 1 202 ? 21.651 -2.877 -14.948 1.00 91.75 202 LYS A C 1
ATOM 1575 O O . LYS A 1 202 ? 21.664 -3.471 -16.020 1.00 91.75 202 LYS A O 1
ATOM 1580 N N . LEU A 1 203 ? 20.837 -3.220 -13.950 1.00 90.94 203 LEU A N 1
ATOM 1581 C CA . LEU A 1 203 ? 19.828 -4.274 -14.095 1.00 90.94 203 LEU A CA 1
ATOM 1582 C C . LEU A 1 203 ? 18.702 -3.864 -15.052 1.00 90.94 203 LEU A C 1
ATOM 1584 O O . LEU A 1 203 ? 18.226 -4.697 -15.816 1.00 90.94 203 LEU A O 1
ATOM 1588 N N . VAL A 1 204 ? 18.310 -2.591 -15.031 1.00 89.81 204 VAL A N 1
ATOM 1589 C CA . VAL A 1 204 ? 17.322 -2.027 -15.960 1.00 89.81 204 VAL A CA 1
ATOM 1590 C C . VAL A 1 204 ? 17.870 -2.001 -17.385 1.00 89.81 204 VAL A C 1
ATOM 1592 O O . VAL A 1 204 ? 17.221 -2.518 -18.288 1.00 89.81 204 VAL A O 1
ATOM 1595 N N . GLU A 1 205 ? 19.080 -1.471 -17.583 1.00 90.44 205 GLU A N 1
ATOM 1596 C CA . GLU A 1 205 ? 19.745 -1.438 -18.895 1.00 90.44 205 GLU A CA 1
ATOM 1597 C C . GLU A 1 205 ? 19.842 -2.848 -19.503 1.00 90.44 205 GLU A C 1
ATOM 1599 O O . GLU A 1 205 ? 19.467 -3.063 -20.651 1.00 90.44 205 GLU A O 1
ATOM 1604 N N . ALA A 1 206 ? 20.255 -3.842 -18.708 1.00 92.75 206 ALA A N 1
ATOM 1605 C CA . ALA A 1 206 ? 20.332 -5.226 -19.168 1.00 92.75 206 ALA A CA 1
ATOM 1606 C C . ALA A 1 206 ? 18.958 -5.804 -19.561 1.00 92.75 206 ALA A C 1
ATOM 1608 O O . ALA A 1 206 ? 18.868 -6.604 -20.491 1.00 92.75 206 ALA A O 1
ATOM 1609 N N . GLY A 1 207 ? 17.883 -5.411 -18.870 1.00 92.19 207 GLY A N 1
ATOM 1610 C CA . GLY A 1 207 ? 16.518 -5.770 -19.256 1.00 92.19 207 GLY A CA 1
ATOM 1611 C C . GLY A 1 207 ? 16.129 -5.160 -20.602 1.00 92.19 207 GLY A C 1
ATOM 1612 O O . GLY A 1 207 ? 15.578 -5.851 -21.459 1.00 92.19 207 GLY A O 1
ATOM 1613 N N . GLN A 1 208 ? 16.478 -3.895 -20.824 1.00 90.69 208 GLN A N 1
ATOM 1614 C CA . GLN A 1 208 ? 16.223 -3.186 -22.080 1.00 90.69 208 GLN A CA 1
ATOM 1615 C C . GLN A 1 208 ? 16.995 -3.779 -23.261 1.00 90.69 208 GLN A C 1
ATOM 1617 O O . GLN A 1 208 ? 16.402 -3.964 -24.322 1.00 90.69 208 GLN A O 1
ATOM 1622 N N . ASP A 1 209 ? 18.260 -4.161 -23.070 1.00 92.94 209 ASP A N 1
ATOM 1623 C CA . ASP A 1 209 ? 19.073 -4.839 -24.094 1.00 92.94 209 ASP A CA 1
ATOM 1624 C C . ASP A 1 209 ? 18.456 -6.176 -24.542 1.00 92.94 209 ASP A C 1
ATOM 1626 O O . ASP A 1 209 ? 18.652 -6.623 -25.673 1.00 92.94 209 ASP A O 1
ATOM 1630 N N . LEU A 1 210 ? 17.673 -6.811 -23.664 1.00 93.69 210 LEU A N 1
ATOM 1631 C CA . LEU A 1 210 ? 16.914 -8.030 -23.948 1.00 93.69 210 LEU A CA 1
ATOM 1632 C C . LEU A 1 210 ? 15.506 -7.760 -24.511 1.00 93.69 210 LEU A C 1
ATOM 1634 O O . LEU A 1 210 ? 14.756 -8.705 -24.751 1.00 93.69 210 LEU A O 1
ATOM 1638 N N . GLY A 1 211 ? 15.137 -6.495 -24.725 1.00 91.12 211 GLY A N 1
ATOM 1639 C CA . GLY A 1 211 ? 13.828 -6.080 -25.233 1.00 91.12 211 GLY A CA 1
ATOM 1640 C C . GLY A 1 211 ? 12.749 -5.889 -24.160 1.00 91.12 211 GLY A C 1
ATOM 1641 O O . GLY A 1 211 ? 11.584 -5.702 -24.500 1.00 91.12 211 GLY A O 1
ATOM 1642 N N . PHE A 1 212 ? 13.104 -5.911 -22.872 1.00 90.50 212 PHE A N 1
ATOM 1643 C CA . PHE A 1 212 ? 12.178 -5.728 -21.750 1.00 90.50 212 PHE A CA 1
ATOM 1644 C C . PHE A 1 212 ? 12.207 -4.281 -21.230 1.00 90.50 212 PHE A C 1
ATOM 1646 O O . PHE A 1 212 ? 12.695 -4.014 -20.130 1.00 90.50 212 PHE A O 1
ATOM 1653 N N . SER A 1 213 ? 11.663 -3.342 -22.009 1.00 88.12 213 SER A N 1
ATOM 1654 C CA . SER A 1 213 ? 11.547 -1.917 -21.645 1.00 88.12 213 SER A CA 1
ATOM 1655 C C . SER A 1 213 ? 10.136 -1.568 -21.164 1.00 88.12 213 SER A C 1
ATOM 1657 O O . SER A 1 213 ? 9.155 -1.930 -21.812 1.00 88.12 213 SER A O 1
ATOM 1659 N N . ASN A 1 214 ? 10.021 -0.872 -20.027 1.00 90.00 214 ASN A N 1
ATOM 1660 C CA . ASN A 1 214 ? 8.758 -0.325 -19.534 1.00 90.00 214 ASN A CA 1
ATOM 1661 C C . ASN A 1 214 ? 8.960 0.861 -18.583 1.00 90.00 214 ASN A C 1
ATOM 1663 O O . ASN A 1 214 ? 9.467 0.706 -17.473 1.00 90.00 214 ASN A O 1
ATOM 1667 N N . LYS A 1 215 ? 8.502 2.048 -18.995 1.00 87.44 215 LYS A N 1
ATOM 1668 C CA . LYS A 1 215 ? 8.562 3.280 -18.190 1.00 87.44 215 LYS A CA 1
ATOM 1669 C C . LYS A 1 215 ? 7.593 3.278 -16.994 1.00 87.44 215 LYS A C 1
ATOM 1671 O O . LYS A 1 215 ? 7.856 3.972 -16.014 1.00 87.44 215 LYS A O 1
ATOM 1676 N N . ASP A 1 216 ? 6.498 2.523 -17.067 1.00 92.06 216 ASP A N 1
ATOM 1677 C CA . ASP A 1 216 ? 5.403 2.520 -16.094 1.00 92.06 216 ASP A CA 1
ATOM 1678 C C . ASP A 1 216 ? 4.757 1.129 -15.980 1.00 92.06 216 ASP A C 1
ATOM 1680 O O . ASP A 1 216 ? 3.809 0.786 -16.693 1.00 92.06 216 ASP A O 1
ATOM 1684 N N . TYR A 1 217 ? 5.236 0.339 -15.020 1.00 91.44 217 TYR A N 1
ATOM 1685 C CA . TYR A 1 217 ? 4.686 -0.986 -14.726 1.00 91.44 217 TYR A CA 1
ATOM 1686 C C . TYR A 1 217 ? 3.273 -0.950 -14.112 1.00 91.44 217 TYR A C 1
ATOM 1688 O O . TYR A 1 217 ? 2.666 -2.002 -13.940 1.00 91.44 217 TYR A O 1
ATOM 1696 N N . ASN A 1 218 ? 2.738 0.227 -13.767 1.00 94.56 218 ASN A N 1
ATOM 1697 C CA . ASN A 1 218 ? 1.359 0.418 -13.302 1.00 94.56 218 ASN A CA 1
ATOM 1698 C C . ASN A 1 218 ? 0.441 1.007 -14.392 1.00 94.56 218 ASN A C 1
ATOM 1700 O O . ASN A 1 218 ? -0.727 1.315 -14.102 1.00 94.56 218 ASN A O 1
ATOM 1704 N N . GLY A 1 219 ? 0.971 1.163 -15.610 1.00 93.62 219 GLY A N 1
ATOM 1705 C CA . GLY A 1 219 ? 0.314 1.756 -16.763 1.00 93.62 219 GLY A CA 1
ATOM 1706 C C . GLY A 1 219 ? -0.331 0.726 -17.686 1.00 93.62 219 GLY A C 1
ATOM 1707 O O . GLY A 1 219 ? -1.010 -0.203 -17.253 1.00 93.62 219 GLY A O 1
ATOM 1708 N N . LYS A 1 220 ? -0.122 0.899 -18.997 1.00 91.88 220 LYS A N 1
ATOM 1709 C CA . LYS A 1 220 ? -0.739 0.065 -20.046 1.00 91.88 220 LYS A CA 1
ATOM 1710 C C . LYS A 1 220 ? -0.334 -1.411 -19.969 1.00 91.88 220 LYS A C 1
ATOM 1712 O O . LYS A 1 220 ? -1.125 -2.276 -20.332 1.00 91.88 220 LYS A O 1
ATOM 1717 N N . SER A 1 221 ? 0.903 -1.689 -19.569 1.00 90.06 221 SER A N 1
ATOM 1718 C CA . SER A 1 221 ? 1.448 -3.040 -19.435 1.00 90.06 221 SER A CA 1
ATOM 1719 C C . SER A 1 221 ? 2.318 -3.114 -18.189 1.00 90.06 221 SER A C 1
ATOM 1721 O O . SER A 1 221 ? 2.963 -2.134 -17.827 1.00 90.06 221 SER A O 1
ATOM 1723 N N . MET A 1 222 ? 2.355 -4.286 -17.561 1.00 91.44 222 MET A N 1
ATOM 1724 C CA . MET A 1 222 ? 3.266 -4.577 -16.451 1.00 91.44 222 MET A CA 1
ATOM 1725 C C . MET A 1 222 ? 4.590 -5.196 -16.914 1.00 91.44 222 MET A C 1
ATOM 1727 O O . MET A 1 222 ? 5.517 -5.331 -16.122 1.00 91.44 222 MET A O 1
ATOM 1731 N N . GLU A 1 223 ? 4.677 -5.626 -18.173 1.00 90.25 223 GLU A N 1
ATOM 1732 C CA . GLU A 1 223 ? 5.854 -6.318 -18.699 1.00 90.25 223 GLU A CA 1
ATOM 1733 C C . GLU A 1 223 ? 6.998 -5.334 -18.917 1.00 90.25 223 GLU A C 1
ATOM 1735 O O . GLU A 1 223 ? 6.768 -4.278 -19.494 1.00 90.25 223 GLU A O 1
ATOM 1740 N N . GLY A 1 224 ? 8.216 -5.683 -18.496 1.00 88.12 224 GLY A N 1
ATOM 1741 C CA . GLY A 1 224 ? 9.429 -4.909 -18.766 1.00 88.12 224 GLY A CA 1
ATOM 1742 C C . GLY A 1 224 ? 10.181 -4.442 -17.517 1.00 88.12 224 GLY A C 1
ATOM 1743 O O . GLY A 1 224 ? 9.878 -4.834 -16.392 1.00 88.12 224 GLY A O 1
ATOM 1744 N N . THR A 1 225 ? 11.192 -3.604 -17.736 1.00 83.69 225 THR A N 1
ATOM 1745 C CA . THR A 1 225 ? 12.043 -2.976 -16.713 1.00 83.69 225 THR A CA 1
ATOM 1746 C C . THR A 1 225 ? 12.119 -1.463 -16.981 1.00 83.69 225 THR A C 1
ATOM 1748 O O . THR A 1 225 ? 12.135 -1.057 -18.142 1.00 83.69 225 THR A O 1
ATOM 1751 N N . GLY A 1 226 ? 12.117 -0.607 -15.950 1.00 69.75 226 GLY A N 1
ATOM 1752 C CA . GLY A 1 226 ? 12.053 0.866 -16.121 1.00 69.75 226 GLY A CA 1
ATOM 1753 C C . GLY A 1 226 ? 13.295 1.588 -15.604 1.00 69.75 226 GLY A C 1
ATOM 1754 O O . GLY A 1 226 ? 13.856 1.134 -14.614 1.00 69.75 226 GLY A O 1
ATOM 1755 N N . LYS A 1 227 ? 13.796 2.703 -16.168 1.00 59.16 227 LYS A N 1
ATOM 1756 C CA . LYS A 1 227 ? 13.251 3.734 -17.090 1.00 59.16 227 LYS A CA 1
ATOM 1757 C C . LYS A 1 227 ? 13.891 3.736 -18.496 1.00 59.16 227 LYS A C 1
ATOM 1759 O O . LYS A 1 227 ? 15.073 3.440 -18.615 1.00 59.16 227 LYS A O 1
ATOM 1764 N N . GLU A 1 228 ? 13.181 4.234 -19.515 1.00 50.66 228 GLU A N 1
ATOM 1765 C CA . GLU A 1 228 ? 13.768 4.700 -20.797 1.00 50.66 228 GLU A CA 1
ATOM 1766 C C . GLU A 1 228 ? 14.191 6.185 -20.695 1.00 50.66 228 GLU A C 1
ATOM 1768 O O . GLU A 1 228 ? 13.432 6.999 -20.167 1.00 50.66 228 GLU A O 1
ATOM 1773 N N . ASN A 1 229 ? 15.405 6.504 -21.163 1.00 46.66 229 ASN A N 1
ATOM 1774 C CA . ASN A 1 229 ? 16.129 7.777 -20.986 1.00 46.66 229 ASN A CA 1
ATOM 1775 C C . ASN A 1 229 ? 15.432 9.026 -21.564 1.00 46.66 229 ASN A C 1
ATOM 1777 O O . ASN A 1 229 ? 15.106 9.048 -22.745 1.00 46.66 229 ASN A O 1
ATOM 1781 N N . GLU A 1 230 ? 15.388 10.111 -20.779 1.00 51.31 230 GLU A N 1
ATOM 1782 C CA . GLU A 1 230 ? 14.988 11.464 -21.221 1.00 51.31 230 GLU A CA 1
ATOM 1783 C C . GLU A 1 230 ? 15.952 12.052 -22.276 1.00 51.31 230 GLU A C 1
ATOM 1785 O O . GLU A 1 230 ? 15.511 12.721 -23.202 1.00 51.31 230 GLU A O 1
ATOM 1790 N N . GLU A 1 231 ? 17.256 11.740 -22.217 1.00 48.38 231 GLU A N 1
ATOM 1791 C CA . GLU A 1 231 ? 18.243 12.251 -23.190 1.00 48.38 231 GLU A CA 1
ATOM 1792 C C . GLU A 1 231 ? 18.013 11.738 -24.620 1.00 48.38 231 GLU A C 1
ATOM 1794 O O . GLU A 1 231 ? 18.229 12.481 -25.574 1.00 48.38 231 GLU A O 1
ATOM 1799 N N . LYS A 1 232 ? 17.553 10.488 -24.783 1.00 49.94 232 LYS A N 1
ATOM 1800 C CA . LYS A 1 232 ? 17.241 9.939 -26.114 1.00 49.94 232 LYS A CA 1
ATOM 1801 C C . LYS A 1 232 ? 15.968 10.555 -26.686 1.00 49.94 232 LYS A C 1
ATOM 1803 O O . LYS A 1 232 ? 15.921 10.810 -27.883 1.00 49.94 232 LYS A O 1
ATOM 1808 N N . ASP A 1 233 ? 14.983 10.821 -25.830 1.00 52.50 233 ASP A N 1
ATOM 1809 C CA . ASP A 1 233 ? 13.736 11.469 -26.229 1.00 52.50 233 ASP A CA 1
ATOM 1810 C C . ASP A 1 233 ? 14.006 12.931 -26.649 1.00 52.50 233 ASP A C 1
ATOM 1812 O O . ASP A 1 233 ? 13.543 13.348 -27.706 1.00 52.50 233 ASP A O 1
ATOM 1816 N N . GLU A 1 234 ? 14.842 13.682 -25.914 1.00 53.78 234 GLU A N 1
ATOM 1817 C CA . GLU A 1 234 ? 15.240 15.046 -26.304 1.00 53.78 234 GLU A CA 1
ATOM 1818 C C . GLU A 1 234 ? 16.078 15.095 -27.590 1.00 53.78 234 GLU A C 1
ATOM 1820 O O . GLU A 1 234 ? 15.942 16.028 -28.382 1.00 53.78 234 GLU A O 1
ATOM 1825 N N . GLU A 1 235 ? 16.987 14.139 -27.795 1.00 59.81 235 GLU A N 1
ATOM 1826 C CA . GLU A 1 235 ? 17.830 14.081 -28.994 1.00 59.81 235 GLU A CA 1
ATOM 1827 C C . GLU A 1 235 ? 17.016 13.660 -30.228 1.00 59.81 235 GLU A C 1
ATOM 1829 O O . GLU A 1 235 ? 17.189 14.230 -31.306 1.00 59.81 235 GLU A O 1
ATOM 1834 N N . GLU A 1 236 ? 16.065 12.735 -30.071 1.00 66.56 236 GLU A N 1
ATOM 1835 C CA . GLU A 1 236 ? 15.135 12.345 -31.134 1.00 66.56 236 GLU A CA 1
ATOM 1836 C C . GLU A 1 236 ? 14.119 13.454 -31.449 1.00 66.56 236 GLU A C 1
ATOM 1838 O O . GLU A 1 236 ? 13.801 13.684 -32.616 1.00 66.56 236 GLU A O 1
ATOM 1843 N N . GLU A 1 237 ? 13.645 14.190 -30.442 1.00 69.62 237 GLU A N 1
ATOM 1844 C CA . GLU A 1 237 ? 12.759 15.341 -30.629 1.00 69.62 237 GLU A CA 1
ATOM 1845 C C . GLU A 1 237 ? 13.492 16.518 -31.292 1.00 69.62 237 GLU A C 1
ATOM 1847 O O . GLU A 1 237 ? 12.968 17.108 -32.238 1.00 69.62 237 GLU A O 1
ATOM 1852 N N . LYS A 1 238 ? 14.744 16.798 -30.897 1.00 72.69 238 LYS A N 1
ATOM 1853 C CA . LYS A 1 238 ? 15.611 17.767 -31.596 1.00 72.69 238 LYS A CA 1
ATOM 1854 C C . LYS A 1 238 ? 15.852 17.361 -33.043 1.00 72.69 238 LYS A C 1
ATOM 1856 O O . LYS A 1 238 ? 15.767 18.209 -33.926 1.00 72.69 238 LYS A O 1
ATOM 1861 N N . ARG A 1 239 ? 16.099 16.075 -33.299 1.00 78.50 239 ARG A N 1
ATOM 1862 C CA . ARG A 1 239 ? 16.317 15.564 -34.653 1.00 78.50 239 ARG A CA 1
ATOM 1863 C C . ARG A 1 239 ? 15.067 15.694 -35.528 1.00 78.50 239 ARG A C 1
ATOM 1865 O O . ARG A 1 239 ? 15.187 16.130 -36.665 1.00 78.50 239 ARG A O 1
ATOM 1872 N N . LYS A 1 240 ? 13.876 15.399 -34.997 1.00 80.75 240 LYS A N 1
ATOM 1873 C CA . LYS A 1 240 ? 12.602 15.602 -35.715 1.00 80.75 240 LYS A CA 1
ATOM 1874 C C . LYS A 1 240 ? 12.347 17.078 -36.027 1.00 80.75 240 LYS A C 1
ATOM 1876 O O . LYS A 1 240 ? 11.952 17.399 -37.139 1.00 80.75 240 LYS A O 1
ATOM 1881 N N . GLN A 1 241 ? 12.640 17.977 -35.085 1.00 80.69 241 GLN A N 1
ATOM 1882 C CA . GLN A 1 241 ? 12.534 19.425 -35.307 1.00 80.69 241 GLN A CA 1
ATOM 1883 C C . GLN A 1 241 ? 13.566 19.957 -36.315 1.00 80.69 241 GLN A C 1
ATOM 1885 O O . GLN A 1 241 ? 13.317 20.966 -36.974 1.00 80.69 241 GLN A O 1
ATOM 1890 N N . GLU A 1 242 ? 14.746 19.341 -36.413 1.00 85.12 242 GLU A N 1
ATOM 1891 C CA . GLU A 1 242 ? 15.735 19.673 -37.443 1.00 85.12 242 GLU A CA 1
ATOM 1892 C C . GLU A 1 242 ? 15.320 19.156 -38.823 1.00 85.12 242 GLU A C 1
ATOM 1894 O O . GLU A 1 242 ? 15.442 19.904 -39.788 1.00 85.12 242 GLU A O 1
ATOM 1899 N N . GLU A 1 243 ? 14.790 17.933 -38.915 1.00 85.44 243 GLU A N 1
ATOM 1900 C CA . GLU A 1 243 ? 14.256 17.363 -40.162 1.00 85.44 243 GLU A CA 1
ATOM 1901 C C . GLU A 1 243 ? 13.093 18.222 -40.706 1.00 85.44 243 GLU A C 1
ATOM 1903 O O . GLU A 1 243 ? 13.133 18.633 -41.862 1.00 85.44 243 GLU A O 1
ATOM 1908 N N . GLU A 1 244 ? 12.147 18.637 -39.855 1.00 87.56 244 GLU A N 1
ATOM 1909 C CA . GLU A 1 244 ? 11.020 19.506 -40.243 1.00 87.56 244 GLU A CA 1
ATOM 1910 C C . GLU A 1 244 ? 11.479 20.895 -40.736 1.00 87.56 244 GLU A C 1
ATOM 1912 O O . GLU A 1 244 ? 10.969 21.419 -41.723 1.00 87.56 244 GLU A O 1
ATOM 1917 N N . LYS A 1 245 ? 12.518 21.478 -40.118 1.00 87.56 245 LYS A N 1
ATOM 1918 C CA . LYS A 1 245 ? 13.110 22.752 -40.579 1.00 87.56 245 LYS A CA 1
ATOM 1919 C C . LYS A 1 245 ? 13.841 22.632 -41.911 1.00 87.56 245 LYS A C 1
ATOM 1921 O O . LYS A 1 245 ? 13.943 23.624 -42.635 1.00 87.56 245 LYS A O 1
ATOM 1926 N N . VAL A 1 246 ? 14.434 21.474 -42.192 1.00 87.12 246 VAL A N 1
ATOM 1927 C CA . VAL A 1 246 ? 15.092 21.211 -43.477 1.00 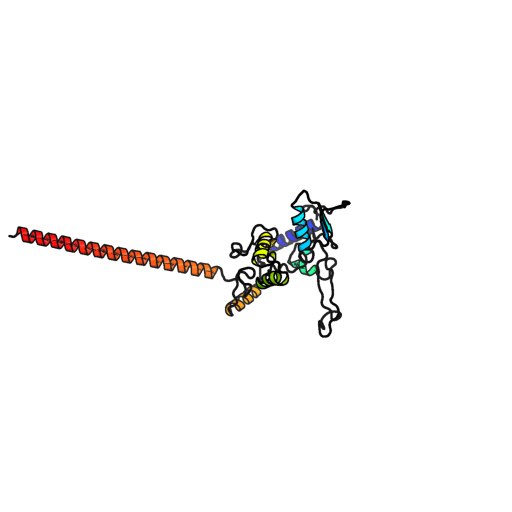87.12 246 VAL A CA 1
ATOM 1928 C C . VAL A 1 246 ? 14.038 21.075 -44.569 1.00 87.12 246 VAL A C 1
ATOM 1930 O O . VAL A 1 246 ? 14.204 21.689 -45.620 1.00 87.12 246 VAL A O 1
ATOM 1933 N N . ASP A 1 247 ? 12.940 20.373 -44.298 1.00 86.00 247 ASP A N 1
ATOM 1934 C CA . ASP A 1 247 ? 11.826 20.241 -45.239 1.00 86.00 247 ASP A CA 1
ATOM 1935 C C . ASP A 1 247 ? 11.181 21.604 -45.545 1.00 86.00 247 ASP A C 1
ATOM 1937 O O . ASP A 1 247 ? 11.108 21.986 -46.712 1.00 86.00 247 ASP A O 1
ATOM 1941 N N . GLU A 1 248 ? 10.862 22.419 -44.529 1.00 87.81 248 GLU A N 1
ATOM 1942 C CA . GLU A 1 248 ? 10.338 23.786 -44.732 1.00 87.81 248 GLU A CA 1
ATOM 1943 C C . GLU A 1 248 ? 11.292 24.690 -45.532 1.00 87.81 248 GLU A C 1
ATOM 1945 O O . GLU A 1 248 ? 10.872 25.628 -46.218 1.00 87.81 248 GLU A O 1
ATOM 1950 N N . ARG A 1 249 ? 12.604 24.474 -45.395 1.00 87.12 249 ARG A N 1
ATOM 1951 C CA . ARG A 1 249 ? 13.605 25.238 -46.138 1.00 87.12 249 ARG A CA 1
ATOM 1952 C C . ARG A 1 249 ? 13.666 24.798 -47.596 1.00 87.12 249 ARG A C 1
ATOM 1954 O O . ARG A 1 249 ? 13.768 25.665 -48.458 1.00 87.12 249 ARG A O 1
ATOM 1961 N N . ASN A 1 250 ? 13.605 23.496 -47.856 1.00 86.38 250 ASN A N 1
ATOM 1962 C CA . ASN A 1 250 ? 13.599 22.957 -49.212 1.00 86.38 250 ASN A CA 1
ATOM 1963 C C . ASN A 1 250 ? 12.344 23.412 -49.969 1.00 86.38 250 ASN A C 1
ATOM 1965 O O . ASN A 1 250 ? 12.469 23.873 -51.097 1.00 86.38 250 ASN A O 1
ATOM 1969 N N . GLU A 1 251 ? 11.171 23.398 -49.325 1.00 87.62 251 GLU A N 1
ATOM 1970 C CA . GLU A 1 251 ? 9.926 23.912 -49.919 1.00 87.62 251 GLU A CA 1
ATOM 1971 C C . GLU A 1 251 ? 10.043 25.396 -50.311 1.00 87.62 251 GLU A C 1
ATOM 1973 O O . GLU A 1 251 ? 9.636 25.789 -51.402 1.00 87.62 251 GLU A O 1
ATOM 1978 N N . LYS A 1 252 ? 10.671 26.227 -49.467 1.00 86.81 252 LYS A N 1
ATOM 1979 C CA . LYS A 1 252 ? 10.926 27.642 -49.795 1.00 86.81 252 LYS A CA 1
ATOM 1980 C C . LYS A 1 252 ? 11.938 27.828 -50.921 1.00 86.81 252 LYS A C 1
ATOM 1982 O O . LYS A 1 252 ? 11.817 28.780 -51.685 1.00 86.81 252 LYS A O 1
ATOM 1987 N N . GLU A 1 253 ? 12.967 26.987 -50.992 1.00 86.00 253 GLU A N 1
ATOM 1988 C CA . GLU A 1 253 ? 13.950 27.041 -52.079 1.00 86.00 253 GLU A CA 1
ATOM 1989 C C . GLU A 1 253 ? 13.302 26.636 -53.418 1.00 86.00 253 GLU A C 1
ATOM 1991 O O . GLU A 1 253 ? 13.550 27.302 -54.422 1.00 86.00 253 GLU A O 1
ATOM 1996 N N . GLU A 1 254 ? 12.402 25.645 -53.422 1.00 87.31 254 GLU A N 1
ATOM 1997 C CA . GLU A 1 254 ? 11.600 25.278 -54.600 1.00 87.31 254 GLU A CA 1
ATOM 1998 C C . GLU A 1 254 ? 10.651 26.409 -55.033 1.00 87.31 254 GLU A C 1
ATOM 2000 O O . GLU A 1 254 ? 10.599 26.740 -56.218 1.00 87.31 254 GLU A O 1
ATOM 2005 N N . GLU A 1 255 ? 9.963 27.062 -54.089 1.00 88.12 255 GLU A N 1
ATOM 2006 C CA . GLU A 1 255 ? 9.060 28.188 -54.377 1.00 88.12 255 GLU A CA 1
ATOM 2007 C C . GLU A 1 255 ? 9.816 29.387 -54.986 1.00 88.12 255 GLU A C 1
ATOM 2009 O O . GLU A 1 255 ? 9.371 29.982 -55.968 1.00 88.12 255 GLU A O 1
ATOM 2014 N N . ILE A 1 256 ? 11.013 29.699 -54.472 1.00 87.19 256 ILE A N 1
ATOM 2015 C CA . ILE A 1 256 ? 11.880 30.751 -55.030 1.00 87.19 256 ILE A CA 1
ATOM 2016 C C . ILE A 1 256 ? 12.351 30.386 -56.445 1.00 87.19 256 ILE A C 1
ATOM 2018 O O . ILE A 1 256 ? 12.399 31.254 -57.319 1.00 87.19 256 ILE A O 1
ATOM 2022 N N . GLU A 1 257 ? 12.699 29.121 -56.695 1.00 86.94 257 GLU A N 1
ATOM 2023 C CA . GLU A 1 257 ? 13.136 28.677 -58.021 1.00 86.94 257 GLU A CA 1
ATOM 2024 C C . GLU A 1 257 ? 11.990 28.740 -59.048 1.00 86.94 257 GLU A C 1
ATOM 2026 O O . GLU A 1 257 ? 12.214 29.086 -60.214 1.00 86.94 257 GLU A O 1
ATOM 2031 N N . GLU A 1 258 ? 10.754 28.452 -58.633 1.00 87.50 258 GLU A N 1
ATOM 2032 C CA . GLU A 1 258 ? 9.566 28.646 -59.470 1.00 87.50 258 GLU A CA 1
ATOM 2033 C C . GLU A 1 258 ? 9.292 30.129 -59.757 1.00 87.50 258 GLU A C 1
ATOM 2035 O O . GLU A 1 258 ? 9.053 30.486 -60.916 1.00 87.50 258 GLU A O 1
ATOM 2040 N N . GLU A 1 259 ? 9.393 31.009 -58.755 1.00 87.94 259 GLU A N 1
ATOM 2041 C CA . GLU A 1 259 ? 9.244 32.457 -58.951 1.00 87.94 259 GLU A CA 1
ATOM 2042 C C . GLU A 1 259 ? 10.323 33.034 -59.884 1.00 87.94 259 GLU A C 1
ATOM 2044 O O . GLU A 1 259 ? 10.033 33.889 -60.729 1.00 87.94 259 GLU A O 1
ATOM 2049 N N . GLU A 1 260 ? 11.574 32.576 -59.775 1.00 87.25 260 GLU A N 1
ATOM 2050 C CA . GLU A 1 260 ? 12.645 33.001 -60.682 1.00 87.25 260 GLU A CA 1
ATOM 2051 C C . GLU A 1 260 ? 12.401 32.525 -62.116 1.00 87.25 260 GLU A C 1
ATOM 2053 O O . GLU A 1 260 ? 12.577 33.313 -63.050 1.00 87.25 260 GLU A O 1
ATOM 2058 N N . LYS A 1 261 ? 11.935 31.283 -62.310 1.00 86.75 261 LYS A N 1
ATOM 2059 C CA . LYS A 1 261 ? 11.555 30.773 -63.638 1.00 86.75 261 LYS A CA 1
ATOM 2060 C C . LYS A 1 261 ? 10.434 31.603 -64.255 1.00 86.75 261 LYS A C 1
ATOM 2062 O O . LYS A 1 261 ? 10.553 31.989 -65.417 1.00 86.75 261 LYS A O 1
ATOM 2067 N N . GLN A 1 262 ? 9.402 31.944 -63.481 1.00 85.00 262 GLN A N 1
ATOM 2068 C CA . GLN A 1 262 ? 8.316 32.811 -63.948 1.00 85.00 262 GLN A CA 1
ATOM 2069 C C . GLN A 1 262 ? 8.829 34.204 -64.334 1.00 85.00 262 GLN A C 1
ATOM 2071 O O . GLN A 1 262 ? 8.510 34.697 -65.412 1.00 85.00 262 GLN A O 1
ATOM 2076 N N . ARG A 1 263 ? 9.703 34.813 -63.523 1.00 86.38 263 ARG A N 1
ATOM 2077 C CA . ARG A 1 263 ? 10.297 36.127 -63.832 1.00 86.38 263 ARG A CA 1
ATOM 2078 C C . ARG A 1 263 ? 11.180 36.128 -65.075 1.00 86.38 263 ARG A C 1
ATOM 2080 O O . ARG A 1 263 ? 11.249 37.143 -65.768 1.00 86.38 263 ARG A O 1
ATOM 2087 N N . VAL A 1 264 ? 11.917 35.047 -65.326 1.00 84.25 264 VAL A N 1
ATOM 2088 C CA . VAL A 1 264 ? 12.720 34.906 -66.550 1.00 84.25 264 VAL A CA 1
ATOM 2089 C C . VAL A 1 264 ? 11.799 34.781 -67.759 1.00 84.25 264 VAL A C 1
ATOM 2091 O O . VAL A 1 264 ? 12.013 35.477 -68.747 1.00 84.25 264 VAL A O 1
ATOM 2094 N N . GLN A 1 265 ? 10.737 33.984 -67.649 1.00 82.75 265 GLN A N 1
ATOM 2095 C CA . GLN A 1 265 ? 9.764 33.789 -68.719 1.00 82.75 265 GLN A CA 1
ATOM 2096 C C . GLN A 1 265 ? 9.004 35.085 -69.060 1.00 82.75 265 GLN A C 1
ATOM 2098 O O . GLN A 1 265 ? 8.896 35.435 -70.232 1.00 82.75 265 GLN A O 1
ATOM 2103 N N . GLU A 1 266 ? 8.581 35.860 -68.055 1.00 83.44 266 GLU A N 1
ATOM 2104 C CA . GLU A 1 266 ? 7.978 37.189 -68.257 1.00 83.44 266 GLU A CA 1
ATOM 2105 C C . GLU A 1 266 ? 8.946 38.169 -68.939 1.00 83.44 266 GLU A C 1
ATOM 2107 O O . GLU A 1 266 ? 8.543 38.957 -69.794 1.00 83.44 266 GLU A O 1
ATOM 2112 N N . LYS A 1 267 ? 10.241 38.138 -68.592 1.00 81.81 267 LYS A N 1
ATOM 2113 C CA . LYS A 1 267 ? 11.247 38.984 -69.256 1.00 81.81 267 LYS A CA 1
ATOM 2114 C C . LYS A 1 267 ? 11.456 38.601 -70.716 1.00 81.81 267 LYS A C 1
ATOM 2116 O O . LYS A 1 267 ? 11.578 39.500 -71.544 1.00 81.81 267 LYS A O 1
ATOM 2121 N N . GLU A 1 268 ? 11.497 37.305 -71.021 1.00 81.44 268 GLU A N 1
ATOM 2122 C CA . GLU A 1 268 ? 11.612 36.816 -72.397 1.00 81.44 268 GLU A CA 1
ATOM 2123 C C . GLU A 1 268 ? 10.389 37.208 -73.238 1.00 81.44 268 GLU A C 1
ATOM 2125 O O . GLU A 1 268 ? 10.558 37.608 -74.388 1.00 81.44 268 GLU A O 1
ATOM 2130 N N . GLU A 1 269 ? 9.175 37.166 -72.677 1.00 78.62 269 GLU A N 1
ATOM 2131 C CA . GLU A 1 269 ? 7.959 37.638 -73.359 1.00 78.62 269 GLU A CA 1
ATOM 2132 C C . GLU A 1 269 ? 7.997 39.150 -73.630 1.00 78.62 269 GLU A C 1
ATOM 2134 O O . GLU A 1 269 ? 7.735 39.573 -74.755 1.00 78.62 269 GLU A O 1
ATOM 2139 N N . VAL A 1 270 ? 8.417 39.963 -72.654 1.00 77.00 270 VAL A N 1
ATOM 2140 C CA . VAL A 1 270 ? 8.541 41.424 -72.821 1.00 77.00 270 VAL A CA 1
ATOM 2141 C C . VAL A 1 270 ? 9.622 41.806 -73.841 1.00 77.00 270 VAL A C 1
ATOM 2143 O O . VAL A 1 270 ? 9.458 42.782 -74.574 1.00 77.00 270 VAL A O 1
ATOM 2146 N N . GLU A 1 271 ? 10.741 41.078 -73.904 1.00 74.88 271 GLU A N 1
ATOM 2147 C CA . GLU A 1 271 ? 11.760 41.294 -74.943 1.00 74.88 271 GLU A CA 1
ATOM 2148 C C . GLU A 1 271 ? 11.249 40.905 -76.334 1.00 74.88 271 GLU A C 1
ATOM 2150 O O . GLU A 1 271 ? 11.553 41.596 -77.307 1.00 74.88 271 GLU A O 1
ATOM 2155 N N . LYS A 1 272 ? 10.424 39.857 -76.430 1.00 72.50 272 LYS A N 1
ATOM 2156 C CA . LYS A 1 272 ? 9.778 39.450 -77.682 1.00 72.50 272 LYS A CA 1
ATOM 2157 C C . LYS A 1 272 ? 8.785 40.492 -78.189 1.00 72.50 272 LYS A C 1
ATOM 2159 O O . LYS A 1 272 ? 8.859 40.867 -79.352 1.00 72.50 272 LYS A O 1
ATOM 2164 N N . GLU A 1 273 ? 7.924 41.010 -77.312 1.00 70.94 273 GLU A N 1
ATOM 2165 C CA . GLU A 1 273 ? 6.966 42.069 -77.661 1.00 70.94 273 GLU A CA 1
ATOM 2166 C C . GLU A 1 273 ? 7.669 43.363 -78.094 1.00 70.94 273 GLU A C 1
ATOM 2168 O O . GLU A 1 273 ? 7.203 44.047 -79.004 1.00 70.94 273 GLU A O 1
ATOM 2173 N N . LYS A 1 274 ? 8.816 43.698 -77.487 1.00 69.00 274 LYS A N 1
ATOM 2174 C CA . LYS A 1 274 ? 9.633 44.841 -77.926 1.00 69.00 274 LYS A CA 1
ATOM 2175 C C . LYS A 1 274 ? 10.281 44.619 -79.289 1.00 69.00 274 LYS A C 1
ATOM 2177 O O . LYS A 1 274 ? 10.328 45.556 -80.075 1.00 69.00 274 LYS A O 1
ATOM 2182 N N . GLY A 1 275 ? 10.757 43.405 -79.569 1.00 63.69 275 GLY A N 1
ATOM 2183 C CA . GLY A 1 275 ? 11.305 43.058 -80.882 1.00 63.69 275 GLY A CA 1
ATOM 2184 C C . GLY A 1 275 ? 10.255 43.112 -81.994 1.00 63.69 275 GLY A C 1
ATOM 2185 O O . GLY A 1 275 ? 10.538 43.622 -83.072 1.00 63.69 275 GLY A O 1
ATOM 2186 N N . GLU A 1 276 ? 9.028 42.661 -81.718 1.00 61.94 276 GLU A N 1
ATOM 2187 C CA . GLU A 1 276 ? 7.910 42.730 -82.672 1.00 61.94 276 GLU A CA 1
ATOM 2188 C C . GLU A 1 276 ? 7.437 44.179 -82.916 1.00 61.94 276 GLU A C 1
ATOM 2190 O O . GLU A 1 276 ? 7.075 44.524 -84.038 1.00 61.94 276 GLU A O 1
ATOM 2195 N N . GLN A 1 277 ? 7.508 45.060 -81.907 1.00 58.28 277 GLN A N 1
ATOM 2196 C CA . GLN A 1 277 ? 7.220 46.495 -82.069 1.00 58.28 277 GLN A CA 1
ATOM 2197 C C . GLN A 1 277 ? 8.308 47.253 -82.846 1.00 58.28 277 GLN A C 1
ATOM 2199 O O . GLN A 1 277 ? 7.985 48.186 -83.578 1.00 58.28 277 GLN A O 1
ATOM 2204 N N . GLU A 1 278 ? 9.580 46.867 -82.709 1.00 57.81 278 GLU A N 1
ATOM 2205 C CA . GLU A 1 278 ? 10.677 47.456 -83.493 1.00 57.81 278 GLU A CA 1
ATOM 2206 C C . GLU A 1 278 ? 10.639 47.009 -84.969 1.00 57.81 278 GLU A C 1
ATOM 2208 O O . GLU A 1 278 ? 10.979 47.804 -85.843 1.00 57.81 278 GLU A O 1
ATOM 2213 N N . GLU A 1 279 ? 10.156 45.795 -85.277 1.00 56.81 279 GLU A N 1
ATOM 2214 C CA . GLU A 1 279 ? 9.929 45.348 -86.665 1.00 56.81 279 GLU A CA 1
ATOM 2215 C C . GLU A 1 279 ? 8.707 46.021 -87.330 1.00 56.81 279 GLU A C 1
ATOM 2217 O O . GLU A 1 279 ? 8.738 46.249 -88.538 1.00 56.81 279 GLU A O 1
ATOM 2222 N N . GLU A 1 280 ? 7.663 46.401 -86.579 1.00 56.66 280 GLU A N 1
ATOM 2223 C CA . GLU A 1 280 ? 6.515 47.163 -87.117 1.00 56.66 280 GLU A CA 1
ATOM 2224 C C . GLU A 1 280 ? 6.816 48.658 -87.364 1.00 56.66 280 GLU A C 1
ATOM 2226 O O . GLU A 1 280 ? 6.110 49.295 -88.146 1.00 56.66 280 GLU A O 1
ATOM 2231 N N . GLU A 1 281 ? 7.849 49.241 -86.739 1.00 54.91 281 GLU A N 1
ATOM 2232 C CA . GLU A 1 281 ? 8.267 50.636 -86.989 1.00 54.91 281 GLU A CA 1
ATOM 2233 C C . GLU A 1 281 ? 9.256 50.791 -88.169 1.00 54.91 281 GLU A C 1
ATOM 2235 O O . GLU A 1 281 ? 9.496 51.920 -88.612 1.00 54.91 281 GLU A O 1
ATOM 2240 N N . GLU A 1 282 ? 9.806 49.695 -88.712 1.00 52.38 282 GLU A N 1
ATOM 2241 C CA . GLU A 1 282 ? 10.717 49.702 -89.876 1.00 52.38 282 GLU A CA 1
ATOM 2242 C C . GLU A 1 282 ? 10.043 49.401 -91.242 1.00 52.38 282 GLU A C 1
ATOM 2244 O O . GLU A 1 282 ? 10.729 49.445 -92.271 1.00 52.38 282 GLU A O 1
ATOM 2249 N N . GLU A 1 283 ? 8.718 49.182 -91.296 1.00 46.34 283 GLU A N 1
ATOM 2250 C CA . GLU A 1 283 ? 7.909 49.038 -92.537 1.00 46.34 283 GLU A CA 1
ATOM 2251 C C . GLU A 1 283 ? 7.127 50.314 -92.923 1.00 46.34 283 GLU A C 1
ATOM 2253 O O . GLU A 1 283 ? 7.113 50.656 -94.135 1.00 46.34 283 GLU A O 1
#

Secondary structure (DSSP, 8-state):
---HHHHHHHHHHHHHHHHHHHH-TTSS-------SS--S--SEEEE--BHHHHHHHHHHHTSTT--EEEE-SS---TT-HHHHSGGGGGGGTTSTTB--EEPPP-TTS-TTSGGG--EE--B-STBGGGGGS-----PPPHHHHHHHHHHHS-GGGSHHHHHHHHHHHEEE--TTTTTSTT--BSSSEEE------HHHHHHHHHHHHTT-B-S-TTTT---SBS---HHHHHHHHHHHHHHHHHHHHHHHHHHHHHHHHHHHHHHHHHHHHHHHHHHHS--

InterPro domains:
  IPR000172 Glucose-methanol-choline oxidoreductase, N-terminal [PF00732] (42-233)
  IPR000172 Glucose-methanol-choline oxidoreductase, N-terminal [PS00623] (123-146)
  IPR012132 Glucose-methanol-choline oxidoreductase [PTHR11552] (29-231)
  IPR036188 FAD/NAD(P)-binding domain superfamily [G3DSA:3.50.50.60] (42-172)
  IPR036188 FAD/NAD(P)-binding domain superfamily [SSF51905] (37-199)